Protein AF-A0A6A1Z8S2-F1 (afdb_monomer)

Nearest PDB structures (foldseek):
  3zqq-assembly1_C  TM=4.683E-01  e=3.062E-09  Bacillus phage SF6
  7joq-assembly1_H  TM=5.397E-01  e=1.519E-03  Pseudomonas phage NV1

Solvent-accessible surface area (backbone atoms only — not comparable to full-atom values): 10016 Å² total; per-residue (Å²): 131,84,80,75,77,76,50,73,47,52,48,39,22,33,61,38,24,74,73,66,74,38,46,41,62,12,25,39,75,27,72,42,54,62,75,48,12,77,75,42,22,69,57,52,59,68,32,65,67,41,33,54,50,38,52,53,51,51,49,50,52,56,57,68,68,47,80,47,76,66,57,51,49,51,50,37,50,34,36,41,73,42,74,44,72,46,77,44,76,44,98,86,73,48,79,42,82,42,59,55,48,71,67,53,21,49,54,27,45,48,58,51,38,75,76,55,64,77,52,71,66,56,52,49,51,51,52,48,53,51,51,51,51,51,49,52,50,50,51,52,50,51,53,51,53,51,53,56,50,51,50,54,51,51,53,55,50,49,56,50,50,54,52,50,51,55,49,52,55,51,53,52,52,52,64,63,69,71,69,86,127

Sequence (181 aa):
MAEQKLTIKQKKFADEYVKTGNATDAAIKAGYSEKYAHTNANKLLQNTTIKARIDAQMQKLEDDKIMKADEALKLITAIARGEETTTVETKDGFWLTVHPTITEKQRASEAILKRYPLSDMDKAQIKKAQAEAIKAQAEAQVAKAQAEQLHTVADKTREKMDKLSTEELRNLAKLAGEKDD

Foldseek 3Di:
DDLPDDDQLLLQLLVVCLVPVQQLVSNVRSPHDNVCSVPCSVVSCVPPNSVVSNVVVVVVVVVVVDQDPVNVLVVLVCLLVQVDWDWDADPVGDIDIDTRDPVSNVVSVVVVCVVVPDDPVVVVVVVVVVVVVVVVVVVVVVVVVVVVVVVVVVVVVVVVVVVVVVVVVVVVVVVVVVPDD

Structure (mmCIF, N/CA/C/O backbone):
data_AF-A0A6A1Z8S2-F1
#
_entry.id   AF-A0A6A1Z8S2-F1
#
loop_
_atom_site.group_PDB
_atom_site.id
_atom_site.type_symbol
_atom_site.label_atom_id
_atom_site.label_alt_id
_atom_site.label_comp_id
_atom_site.label_asym_id
_atom_site.label_entity_id
_atom_site.label_seq_id
_atom_site.pdbx_PDB_ins_code
_atom_site.Cartn_x
_atom_site.Cartn_y
_atom_site.Cartn_z
_atom_site.occupancy
_atom_site.B_iso_or_equiv
_atom_site.auth_seq_id
_atom_site.auth_comp_id
_atom_site.auth_asym_id
_atom_site.auth_atom_id
_atom_site.pdbx_PDB_model_num
ATOM 1 N N . MET A 1 1 ? -24.931 -19.871 30.760 1.00 39.06 1 MET A N 1
ATOM 2 C CA . MET A 1 1 ? -25.037 -18.677 31.627 1.00 39.06 1 MET A CA 1
ATOM 3 C C . MET A 1 1 ? -25.689 -17.581 30.805 1.00 39.06 1 MET A C 1
ATOM 5 O O . MET A 1 1 ? -25.305 -17.433 29.655 1.00 39.06 1 MET A O 1
ATOM 9 N N . ALA A 1 2 ? -26.721 -16.908 31.319 1.00 41.47 2 ALA A N 1
ATOM 10 C CA . ALA A 1 2 ? -27.436 -15.886 30.556 1.00 41.47 2 ALA A CA 1
ATOM 11 C C . ALA A 1 2 ? -26.502 -14.697 30.271 1.00 41.47 2 ALA A C 1
ATOM 13 O O . ALA A 1 2 ? -26.021 -14.061 31.208 1.00 41.47 2 ALA A O 1
ATOM 14 N N . GLU A 1 3 ? -26.232 -14.410 28.996 1.00 48.84 3 GLU A N 1
ATOM 15 C CA . GLU A 1 3 ? -25.565 -13.175 28.580 1.00 48.84 3 GLU A CA 1
ATOM 16 C C . GLU A 1 3 ? -26.424 -11.988 29.033 1.00 48.84 3 GLU A C 1
ATOM 18 O O . GLU A 1 3 ? -27.480 -11.707 28.460 1.00 48.84 3 GLU A O 1
ATOM 23 N N . GLN A 1 4 ? -26.013 -11.291 30.096 1.00 63.69 4 GLN A N 1
ATOM 24 C CA . GLN A 1 4 ? -26.681 -10.054 30.480 1.00 63.69 4 GLN A CA 1
ATOM 25 C C . GLN A 1 4 ? -26.442 -9.002 29.394 1.00 63.69 4 GLN A C 1
ATOM 27 O O . GLN A 1 4 ? -25.351 -8.464 29.220 1.00 63.69 4 GLN A O 1
ATOM 32 N N . LYS A 1 5 ? -27.493 -8.715 28.630 1.00 78.38 5 LYS A N 1
ATOM 33 C CA . LYS A 1 5 ? -27.480 -7.720 27.560 1.00 78.38 5 LYS A CA 1
ATOM 34 C C . LYS A 1 5 ? -27.265 -6.328 28.164 1.00 78.38 5 LYS A C 1
ATOM 36 O O . LYS A 1 5 ? -28.086 -5.873 28.956 1.00 78.38 5 LYS A O 1
ATOM 41 N N . LEU A 1 6 ? -26.189 -5.635 27.769 1.00 85.62 6 LEU A N 1
ATOM 42 C CA . LEU A 1 6 ? -25.923 -4.271 28.244 1.00 85.62 6 LEU A CA 1
ATOM 43 C C . LEU A 1 6 ? -27.121 -3.345 27.990 1.00 85.62 6 LEU A C 1
ATOM 45 O O . LEU A 1 6 ? -27.664 -3.295 26.878 1.00 85.62 6 LEU A O 1
ATOM 49 N N . THR A 1 7 ? -27.454 -2.538 28.996 1.00 91.56 7 THR A N 1
ATOM 50 C CA . THR A 1 7 ? -28.429 -1.450 28.856 1.00 91.56 7 THR A CA 1
ATOM 51 C C . THR A 1 7 ? -27.895 -0.343 27.941 1.00 91.56 7 THR A C 1
ATOM 53 O O . THR A 1 7 ? -26.689 -0.211 27.725 1.00 91.56 7 THR A O 1
ATOM 56 N N . ILE A 1 8 ? -28.790 0.505 27.421 1.00 92.38 8 ILE A N 1
ATOM 57 C CA . ILE A 1 8 ? -28.418 1.625 26.537 1.00 92.38 8 ILE A CA 1
ATOM 58 C C . ILE A 1 8 ? -27.404 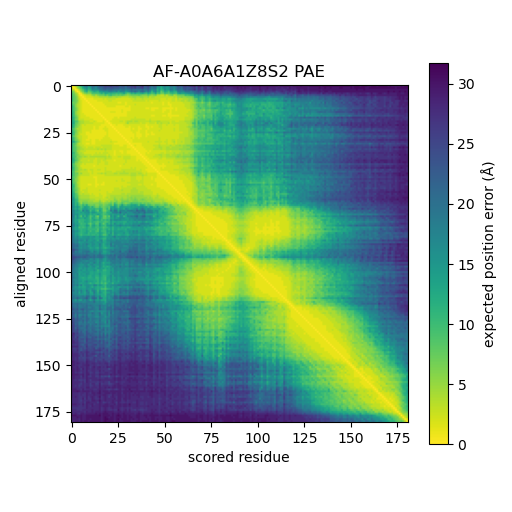2.560 27.216 1.00 92.38 8 ILE A C 1
ATOM 60 O O . ILE A 1 8 ? -26.428 2.956 26.585 1.00 92.38 8 ILE A O 1
ATOM 64 N N . LYS A 1 9 ? -27.591 2.870 28.507 1.00 93.00 9 LYS A N 1
ATOM 65 C CA . LYS A 1 9 ? -26.669 3.737 29.260 1.00 93.00 9 LYS A CA 1
ATOM 66 C C . LYS A 1 9 ? -25.291 3.100 29.440 1.00 93.00 9 LYS A C 1
ATOM 68 O O . LYS A 1 9 ? -24.287 3.773 29.261 1.00 93.00 9 LYS A O 1
ATOM 73 N N . GLN A 1 10 ? -25.226 1.800 29.715 1.00 93.38 10 GLN A N 1
ATOM 74 C CA . GLN A 1 10 ? -23.949 1.096 29.861 1.00 93.38 10 GLN A CA 1
ATOM 75 C C . GLN A 1 10 ? -23.197 0.967 28.528 1.00 93.38 10 GLN A C 1
ATOM 77 O O . GLN A 1 10 ? -21.974 1.065 28.507 1.00 93.38 10 GLN A O 1
ATOM 82 N N . LYS A 1 11 ? -23.919 0.799 27.409 1.00 93.31 11 LYS A N 1
ATOM 83 C CA . LYS A 1 11 ? -23.319 0.856 26.067 1.00 93.31 11 LYS A CA 1
ATOM 84 C C . LYS A 1 11 ? -22.727 2.234 25.787 1.00 93.31 11 LYS A C 1
ATOM 86 O O . LYS A 1 11 ? -21.556 2.306 25.442 1.00 93.31 11 LYS A O 1
ATOM 91 N N . LYS A 1 12 ? -23.499 3.305 26.019 1.00 94.94 12 LYS A N 1
ATOM 92 C CA . LYS A 1 12 ? -23.016 4.688 25.867 1.00 94.94 12 LYS A CA 1
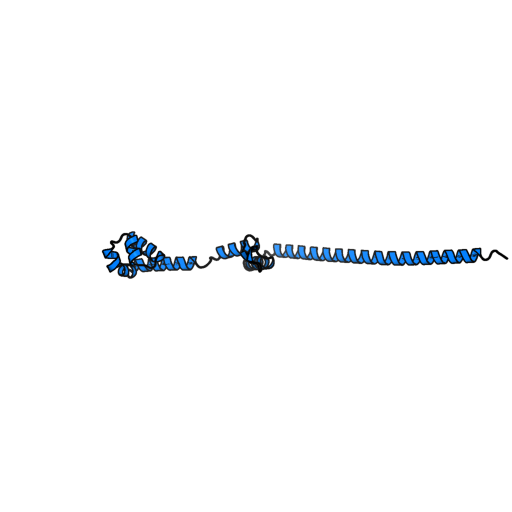ATOM 93 C C . LYS A 1 12 ? -21.815 4.984 26.764 1.00 94.94 12 LYS A C 1
ATOM 95 O O . LYS A 1 12 ? -20.887 5.643 26.322 1.00 94.94 12 LYS A O 1
ATOM 100 N N . PHE A 1 13 ? -21.815 4.475 27.995 1.00 96.25 13 PHE A N 1
ATOM 101 C CA . PHE A 1 13 ? -20.681 4.613 28.906 1.00 96.25 13 PHE A CA 1
ATOM 102 C C . PHE A 1 13 ? -19.417 3.966 28.336 1.00 96.25 13 PHE A C 1
ATOM 104 O O . PHE A 1 13 ? -18.385 4.622 28.289 1.00 96.25 13 PHE A O 1
ATOM 111 N N . ALA A 1 14 ? -19.504 2.718 27.864 1.00 94.94 14 ALA A N 1
ATOM 112 C CA . ALA A 1 14 ? -18.373 2.045 27.229 1.00 94.94 14 ALA A CA 1
ATOM 113 C C . ALA A 1 14 ? -17.875 2.815 25.990 1.00 94.94 14 ALA A C 1
ATOM 115 O O . ALA A 1 14 ? -16.679 3.056 25.866 1.00 94.94 14 ALA A O 1
ATOM 116 N N . ASP A 1 15 ? -18.795 3.271 25.131 1.00 94.00 15 ASP A N 1
ATOM 117 C CA . ASP A 1 15 ? -18.463 4.010 23.907 1.00 94.00 15 ASP A CA 1
ATOM 118 C C . ASP A 1 15 ? -17.756 5.346 24.207 1.00 94.00 15 ASP A C 1
ATOM 120 O O . ASP A 1 15 ? -16.815 5.718 23.511 1.00 94.00 15 ASP A O 1
ATOM 124 N N . GLU A 1 16 ? -18.192 6.079 25.235 1.00 96.12 16 GLU A N 1
ATOM 125 C CA . GLU A 1 16 ? -17.553 7.334 25.648 1.00 96.12 16 GLU A CA 1
ATOM 126 C C . GLU A 1 16 ? -16.232 7.096 26.384 1.00 96.12 16 GLU A C 1
ATOM 128 O O . GLU A 1 16 ? -15.278 7.844 26.177 1.00 96.12 16 GLU A O 1
ATOM 133 N N . TYR A 1 17 ? -16.140 6.033 27.187 1.00 95.50 17 TYR A N 1
ATOM 134 C CA . TYR A 1 17 ? -14.913 5.684 27.899 1.00 95.50 17 TYR A CA 1
ATOM 135 C C . TYR A 1 17 ? -13.786 5.291 26.941 1.00 95.50 17 TYR A C 1
ATOM 137 O O . TYR A 1 17 ? -12.660 5.741 27.119 1.00 95.50 17 TYR A O 1
ATOM 145 N N . VAL A 1 18 ? -14.086 4.528 25.885 1.00 93.06 18 VAL A N 1
ATOM 146 C CA . VAL A 1 18 ? -13.107 4.170 24.843 1.00 93.06 18 VAL A CA 1
ATOM 147 C C . VAL A 1 18 ? -12.568 5.410 24.113 1.00 93.06 18 VAL A C 1
ATOM 149 O O . VAL A 1 18 ? -11.414 5.421 23.700 1.00 93.06 18 VAL A O 1
ATOM 152 N N . LYS A 1 19 ? -13.365 6.480 23.983 1.00 90.25 19 LYS A N 1
ATOM 153 C CA . LYS A 1 19 ? -12.926 7.741 23.357 1.00 90.25 19 LYS A CA 1
ATOM 154 C C . LYS A 1 19 ? -12.065 8.605 24.278 1.00 90.25 19 LYS A C 1
ATOM 156 O O . LYS A 1 19 ? -11.119 9.224 23.804 1.00 90.25 19 LYS A O 1
ATOM 161 N N . THR A 1 20 ? -12.443 8.738 25.552 1.00 89.88 20 THR A N 1
ATOM 162 C CA . THR A 1 20 ? -11.855 9.745 26.458 1.00 89.88 20 THR A CA 1
ATOM 163 C C . THR A 1 20 ? -10.892 9.173 27.492 1.00 89.88 20 THR A C 1
ATOM 165 O O . THR A 1 20 ? -10.112 9.926 28.066 1.00 89.88 20 THR A O 1
ATOM 168 N N . GLY A 1 21 ? -10.987 7.880 27.808 1.00 88.75 21 GLY A N 1
ATOM 169 C CA . GLY A 1 21 ? -10.288 7.249 28.931 1.00 88.75 21 GLY A CA 1
ATOM 170 C C . GLY A 1 21 ? -10.746 7.723 30.320 1.00 88.75 21 GLY A C 1
ATOM 171 O O . GLY A 1 21 ? -10.240 7.232 31.329 1.00 88.75 21 GLY A O 1
ATOM 172 N N . ASN A 1 22 ? -11.709 8.651 30.409 1.00 94.75 22 ASN A N 1
ATOM 173 C CA . ASN A 1 22 ? -12.192 9.216 31.669 1.00 94.75 22 ASN A CA 1
ATOM 174 C C . ASN A 1 22 ? -13.555 8.620 32.046 1.00 94.75 22 ASN A C 1
ATOM 176 O O . ASN A 1 22 ? -14.568 8.882 31.396 1.00 94.75 22 ASN A O 1
ATOM 180 N N . ALA A 1 23 ? -13.585 7.846 33.133 1.00 94.38 23 ALA A N 1
ATOM 181 C CA . ALA A 1 23 ? -14.787 7.165 33.609 1.00 94.38 23 ALA A CA 1
ATOM 182 C C . ALA A 1 23 ? -15.882 8.143 34.062 1.00 94.38 23 ALA A C 1
ATOM 184 O O . ALA A 1 23 ? -17.059 7.934 33.773 1.00 94.38 23 ALA A O 1
ATOM 185 N N . THR A 1 24 ? -15.514 9.213 34.763 1.00 95.56 24 THR A N 1
ATOM 186 C CA . THR A 1 24 ? -16.478 10.192 35.282 1.00 95.56 24 THR A CA 1
ATOM 187 C C . THR A 1 24 ? -17.161 10.915 34.127 1.00 95.56 24 THR A C 1
ATOM 189 O O . THR A 1 24 ? -18.390 10.919 34.043 1.00 95.56 24 THR A O 1
ATOM 192 N N . ASP A 1 25 ? -16.377 11.425 33.178 1.00 95.75 25 ASP A N 1
ATOM 193 C CA . ASP A 1 25 ? -16.910 12.132 32.011 1.00 95.75 25 ASP A CA 1
ATOM 194 C C . ASP A 1 25 ? -17.744 11.201 31.127 1.00 95.75 25 ASP A C 1
ATOM 196 O O . ASP A 1 25 ? -18.820 11.579 30.658 1.00 95.75 25 ASP A O 1
ATOM 200 N N . ALA A 1 26 ? -17.291 9.958 30.935 1.00 96.38 26 ALA A N 1
ATOM 201 C CA . ALA A 1 26 ? -18.036 8.954 30.185 1.00 96.38 26 ALA A CA 1
ATOM 202 C C . ALA A 1 26 ? -19.387 8.634 30.840 1.00 96.38 26 ALA A C 1
ATOM 204 O O . ALA A 1 26 ? -20.393 8.494 30.144 1.00 96.38 26 ALA A O 1
ATOM 205 N N . ALA A 1 27 ? -19.447 8.558 32.174 1.00 96.25 27 ALA A N 1
ATOM 206 C CA . ALA A 1 27 ? -20.693 8.324 32.899 1.00 96.25 27 ALA A CA 1
ATOM 207 C C . ALA A 1 27 ? -21.663 9.508 32.772 1.00 96.25 27 ALA A C 1
ATOM 209 O O . ALA A 1 27 ? -22.851 9.290 32.518 1.00 96.25 27 ALA A O 1
ATOM 210 N N . ILE A 1 28 ? -21.175 10.747 32.866 1.00 96.25 28 ILE A N 1
ATOM 211 C CA . ILE A 1 28 ? -22.002 11.948 32.665 1.00 96.25 28 ILE A CA 1
ATOM 212 C C . ILE A 1 28 ? -22.587 11.950 31.245 1.00 96.25 28 ILE A C 1
ATOM 214 O O . ILE A 1 28 ? -23.805 12.014 31.071 1.00 96.25 28 ILE A O 1
ATOM 218 N N . LYS A 1 29 ? -21.743 11.767 30.221 1.00 95.38 29 LYS A N 1
ATOM 219 C CA . LYS A 1 29 ? -22.171 11.732 28.810 1.00 95.38 29 LYS A CA 1
ATOM 220 C C . LYS A 1 29 ? -23.100 10.558 28.484 1.00 95.38 29 LYS A C 1
ATOM 222 O O . LYS A 1 29 ? -23.976 10.670 27.627 1.00 95.38 29 LYS A O 1
ATOM 227 N N . ALA A 1 30 ? -22.967 9.442 29.198 1.00 94.62 30 ALA A N 1
ATOM 228 C CA . ALA A 1 30 ? -23.867 8.298 29.087 1.00 94.62 30 ALA A CA 1
ATOM 229 C C . ALA A 1 30 ? -25.252 8.521 29.728 1.00 94.62 30 ALA A C 1
ATOM 231 O O . ALA A 1 30 ? -26.142 7.675 29.583 1.00 94.62 30 ALA A O 1
ATOM 232 N N . GLY A 1 31 ? -25.460 9.655 30.406 1.00 94.56 31 GLY A N 1
ATOM 233 C CA . GLY A 1 31 ? -26.726 10.035 31.028 1.00 94.56 31 GLY A CA 1
ATOM 234 C C . GLY A 1 31 ? -26.896 9.517 32.458 1.00 94.56 31 GLY A C 1
ATOM 235 O O . GLY A 1 31 ? -28.032 9.279 32.893 1.00 94.56 31 GLY A O 1
ATOM 236 N N . TYR A 1 32 ? -25.795 9.279 33.176 1.00 94.62 32 TYR A N 1
ATOM 237 C CA . TYR A 1 32 ? -25.812 9.136 34.634 1.00 94.62 32 TYR A CA 1
ATOM 238 C C . TYR A 1 32 ? -25.767 10.520 35.293 1.00 94.62 32 TYR A C 1
ATOM 240 O O . TYR A 1 32 ? -25.239 11.468 34.719 1.00 94.62 32 TYR A O 1
ATOM 248 N N . SER A 1 33 ? -26.331 10.650 36.496 1.00 95.81 33 SER A N 1
ATOM 249 C CA . SER A 1 33 ? -26.249 11.912 37.239 1.00 95.81 33 SER A CA 1
ATOM 250 C C . SER A 1 33 ? -24.805 12.209 37.639 1.00 95.81 33 SER A C 1
ATOM 252 O O . SER A 1 33 ? -24.042 11.285 37.921 1.00 95.81 33 SER A O 1
ATOM 254 N N . GLU A 1 34 ? -24.440 13.487 37.736 1.00 94.62 34 GLU A N 1
ATOM 255 C CA . GLU A 1 34 ? -23.088 13.906 38.138 1.00 94.62 34 GLU A CA 1
ATOM 256 C C . GLU A 1 34 ? -22.680 13.287 39.477 1.00 94.62 34 GLU A C 1
ATOM 258 O O . GLU A 1 34 ? -21.621 12.671 39.593 1.00 94.62 34 GLU A O 1
ATOM 263 N N . LYS A 1 35 ? -23.579 13.325 40.471 1.00 95.50 35 LYS A N 1
ATOM 264 C CA . LYS A 1 35 ? -23.358 12.677 41.772 1.00 95.50 35 LYS A CA 1
ATOM 265 C C . LYS A 1 35 ? -23.026 11.189 41.625 1.00 95.50 35 LYS A C 1
ATOM 267 O O . LYS A 1 35 ? -22.146 10.689 42.325 1.00 95.50 35 LYS A O 1
ATOM 272 N N . TYR A 1 36 ? -23.720 10.475 40.735 1.00 94.25 36 TYR A N 1
ATOM 273 C CA . TYR A 1 36 ? -23.440 9.065 40.475 1.00 94.25 36 TYR A CA 1
ATOM 274 C C . TYR A 1 36 ? -22.105 8.885 39.751 1.00 94.25 36 TYR A C 1
ATOM 276 O O . TYR A 1 36 ? -21.318 8.037 40.159 1.00 94.25 36 TYR A O 1
ATOM 284 N N . ALA A 1 37 ? -21.823 9.684 38.722 1.00 93.94 37 ALA A N 1
ATOM 285 C CA . ALA A 1 37 ? -20.579 9.615 37.965 1.00 93.94 37 ALA A C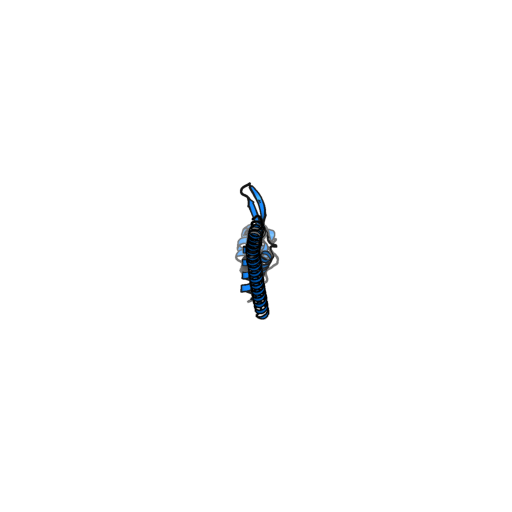A 1
ATOM 286 C C . ALA A 1 37 ? -19.352 9.807 38.872 1.00 93.94 37 ALA A C 1
ATOM 288 O O . ALA A 1 37 ? -18.475 8.948 38.891 1.00 93.94 37 ALA A O 1
ATOM 289 N N . HIS A 1 38 ? -19.342 10.840 39.718 1.00 92.75 38 HIS A N 1
ATOM 290 C CA . HIS A 1 38 ? -18.221 11.119 40.623 1.00 92.75 38 HIS A CA 1
ATOM 291 C C . HIS A 1 38 ? -17.962 10.017 41.660 1.00 92.75 38 HIS A C 1
ATOM 293 O O . HIS A 1 38 ? -16.830 9.838 42.099 1.00 92.75 38 HIS A O 1
ATOM 299 N N . THR A 1 39 ? -18.994 9.274 42.068 1.00 92.94 39 THR A N 1
ATOM 300 C CA . THR A 1 39 ? -18.890 8.294 43.165 1.00 92.94 39 THR A CA 1
ATOM 301 C C . THR A 1 39 ? -18.867 6.840 42.696 1.00 92.94 39 THR A C 1
ATOM 303 O O . THR A 1 39 ? -18.365 5.969 43.405 1.00 92.94 39 THR A O 1
ATOM 306 N N . ASN A 1 40 ? -19.423 6.543 41.519 1.00 92.62 40 ASN A N 1
ATOM 307 C CA . ASN A 1 40 ? -19.676 5.178 41.056 1.00 92.62 40 ASN A CA 1
ATOM 308 C C . ASN A 1 40 ? -19.167 4.890 39.634 1.00 92.62 40 ASN A C 1
ATOM 310 O O . ASN A 1 40 ? -19.268 3.739 39.213 1.00 92.62 40 ASN A O 1
ATOM 314 N N . ALA A 1 41 ? -18.577 5.846 38.903 1.00 92.12 41 ALA A N 1
ATOM 315 C CA . ALA A 1 41 ? -18.061 5.576 37.553 1.00 92.12 41 ALA A CA 1
ATOM 316 C C . ALA A 1 41 ? -17.033 4.429 37.516 1.00 92.12 41 ALA A C 1
ATOM 318 O O . ALA A 1 41 ? -17.107 3.565 36.645 1.00 92.12 41 ALA A O 1
ATOM 319 N N . ASN A 1 42 ? -16.151 4.326 38.515 1.00 93.12 42 ASN A N 1
ATOM 320 C CA . ASN A 1 42 ? -15.202 3.208 38.614 1.00 93.12 42 ASN A CA 1
ATOM 321 C C . ASN A 1 42 ? -15.893 1.844 38.783 1.00 93.12 42 ASN A C 1
ATOM 323 O O . ASN A 1 42 ? -15.395 0.832 38.295 1.00 93.12 42 ASN A O 1
ATOM 327 N N . LYS A 1 43 ? -17.076 1.799 39.410 1.00 93.38 43 LYS A N 1
ATOM 328 C CA . LYS A 1 43 ? -17.855 0.556 39.532 1.00 93.38 43 LYS A CA 1
ATOM 329 C C . LYS A 1 43 ? -18.429 0.111 38.186 1.00 93.38 43 LYS A C 1
ATOM 331 O O . LYS A 1 43 ? -18.598 -1.086 37.972 1.00 93.38 43 LYS A O 1
ATOM 336 N N . LEU A 1 44 ? -18.701 1.044 37.266 1.00 93.06 44 LEU A N 1
ATOM 337 C CA . LEU A 1 44 ? -19.100 0.700 35.898 1.00 93.06 44 LEU A CA 1
ATOM 338 C C . LEU A 1 44 ? -17.955 0.003 35.149 1.00 93.06 44 LEU A C 1
ATOM 340 O O . LEU A 1 44 ? -18.216 -0.954 34.431 1.00 93.06 44 LEU A O 1
ATOM 344 N N . LEU A 1 45 ? -16.698 0.399 35.373 1.00 91.62 45 LEU A N 1
ATOM 345 C CA . LEU A 1 45 ? -15.532 -0.293 34.799 1.00 91.62 45 LEU A CA 1
ATOM 346 C C . LEU A 1 45 ? -15.311 -1.691 35.391 1.00 91.62 45 LEU A C 1
ATOM 348 O O . LEU A 1 45 ? -14.827 -2.587 34.708 1.00 91.62 45 LEU A O 1
ATOM 352 N N . GLN A 1 46 ? -15.678 -1.892 36.657 1.00 92.50 46 GLN A N 1
ATOM 353 C CA . GLN A 1 46 ? -15.590 -3.196 37.322 1.00 92.50 46 GLN A CA 1
ATOM 354 C C . GLN A 1 46 ? -16.706 -4.162 36.901 1.00 92.50 46 GLN A C 1
ATOM 356 O O . GLN A 1 46 ? -16.612 -5.363 37.155 1.00 92.50 46 GLN A O 1
ATOM 361 N N . ASN A 1 47 ? -17.768 -3.670 36.258 1.00 92.81 47 ASN A N 1
ATOM 362 C CA . ASN A 1 47 ? -18.834 -4.521 35.753 1.00 92.81 47 ASN A CA 1
ATOM 363 C C . ASN A 1 47 ? -18.307 -5.384 34.595 1.00 92.81 47 ASN A C 1
ATOM 365 O O . ASN A 1 47 ? -17.911 -4.860 33.556 1.00 92.81 47 ASN A O 1
ATOM 369 N N . THR A 1 48 ? -18.349 -6.708 34.753 1.00 91.56 48 THR A N 1
ATOM 370 C CA . THR A 1 48 ? -17.762 -7.673 33.807 1.00 91.56 48 THR A CA 1
ATOM 371 C C . THR A 1 48 ? -18.297 -7.525 32.383 1.00 91.56 48 THR A C 1
ATOM 373 O O . THR A 1 48 ? -17.522 -7.565 31.434 1.00 91.56 48 THR A O 1
ATOM 376 N N . THR A 1 49 ? -19.598 -7.283 32.219 1.00 90.88 49 THR A N 1
ATOM 377 C CA . THR A 1 49 ? -20.232 -7.055 30.910 1.00 90.88 49 THR A CA 1
ATOM 378 C C . THR A 1 49 ? -19.811 -5.741 30.253 1.00 90.88 49 THR A C 1
ATOM 380 O O . THR A 1 49 ? -19.619 -5.697 29.039 1.00 90.88 49 THR A O 1
ATOM 383 N N . ILE A 1 50 ? -19.649 -4.667 31.031 1.00 93.19 50 ILE A N 1
ATOM 384 C CA . ILE A 1 50 ? -19.165 -3.376 30.515 1.00 93.19 50 ILE A CA 1
ATOM 385 C C . ILE A 1 50 ? -17.692 -3.482 30.140 1.00 93.19 50 ILE A C 1
ATOM 387 O O . ILE A 1 50 ? -17.316 -3.077 29.043 1.00 93.19 50 ILE A O 1
ATOM 391 N N . LYS A 1 51 ? -16.885 -4.086 31.015 1.00 92.56 51 LYS A N 1
ATOM 392 C CA . LYS A 1 51 ? -15.466 -4.329 30.779 1.00 92.56 51 LYS A CA 1
ATOM 393 C C . LYS A 1 51 ? -15.243 -5.154 29.513 1.00 92.56 51 LYS A C 1
ATOM 395 O O . LYS A 1 51 ? -14.516 -4.710 28.640 1.00 92.56 51 LYS A O 1
ATOM 400 N N . ALA A 1 52 ? -15.949 -6.276 29.355 1.00 92.44 52 ALA A N 1
ATOM 401 C CA . ALA A 1 52 ? -15.847 -7.109 28.157 1.00 92.44 52 ALA A CA 1
ATOM 402 C C . ALA A 1 52 ? -16.180 -6.336 26.868 1.00 92.44 52 ALA A C 1
ATOM 404 O O . ALA A 1 52 ? -15.549 -6.548 25.836 1.00 92.44 52 ALA A O 1
ATOM 405 N N . ARG A 1 53 ? -17.147 -5.407 26.916 1.00 92.88 53 ARG A N 1
ATOM 406 C CA . ARG A 1 53 ? -17.450 -4.527 25.779 1.00 92.88 53 ARG A CA 1
ATOM 407 C C . ARG A 1 53 ? -16.313 -3.544 25.495 1.00 92.88 53 ARG A C 1
ATOM 409 O O . ARG A 1 53 ? -15.973 -3.379 24.328 1.00 92.88 53 ARG A O 1
ATOM 416 N N . ILE A 1 54 ? -15.771 -2.894 26.525 1.00 93.31 54 ILE A N 1
ATOM 417 C CA . ILE A 1 54 ? -14.637 -1.966 26.391 1.00 93.31 54 ILE A CA 1
ATOM 418 C C . ILE A 1 54 ? -13.439 -2.710 25.798 1.00 93.31 54 ILE A C 1
ATOM 420 O O . ILE A 1 54 ? -12.891 -2.257 24.801 1.00 93.31 54 ILE A O 1
ATOM 424 N N . ASP A 1 55 ? -13.100 -3.881 26.338 1.00 91.00 55 ASP A N 1
ATOM 425 C CA . ASP A 1 55 ? -11.991 -4.713 25.868 1.00 91.00 55 ASP A CA 1
ATOM 426 C C . ASP A 1 55 ? -12.186 -5.112 24.394 1.00 91.00 55 ASP A C 1
ATOM 428 O O . ASP A 1 55 ? -11.277 -4.944 23.586 1.00 91.00 55 ASP A O 1
ATOM 432 N N . ALA A 1 56 ? -13.393 -5.537 23.999 1.00 91.31 56 ALA A N 1
ATOM 433 C CA . ALA A 1 56 ? -13.703 -5.861 22.604 1.00 91.31 56 ALA A CA 1
ATOM 434 C C . ALA A 1 56 ? -13.610 -4.643 21.664 1.00 91.31 56 ALA A C 1
ATOM 436 O O . ALA A 1 56 ? -13.191 -4.770 20.515 1.00 91.31 56 ALA A O 1
ATOM 437 N N . GLN A 1 57 ? -14.003 -3.452 22.128 1.00 91.00 57 GLN A N 1
ATOM 438 C CA . GLN A 1 57 ? -13.875 -2.215 21.351 1.00 91.00 57 GLN A CA 1
ATOM 439 C C . GLN A 1 57 ? -12.420 -1.778 21.212 1.00 91.00 57 GLN A C 1
ATOM 441 O O . GLN A 1 57 ? -12.014 -1.387 20.122 1.00 91.00 57 GLN A O 1
ATOM 446 N N . MET A 1 58 ? -11.641 -1.878 22.287 1.00 85.88 58 MET A N 1
ATOM 447 C CA . MET A 1 58 ? -10.208 -1.600 22.271 1.00 85.88 58 MET A CA 1
ATOM 448 C C . MET A 1 58 ? -9.478 -2.575 21.353 1.00 85.88 58 MET A C 1
ATOM 450 O O . MET A 1 58 ? -8.701 -2.134 20.518 1.00 85.88 58 MET A O 1
ATOM 454 N N . GLN A 1 59 ? -9.788 -3.873 21.422 1.00 87.56 59 GLN A N 1
ATOM 455 C CA . GLN A 1 59 ? -9.230 -4.868 20.508 1.00 87.56 59 GLN A CA 1
ATOM 456 C C . GLN A 1 59 ? -9.576 -4.547 19.056 1.00 87.56 59 GLN A C 1
ATOM 458 O O . GLN A 1 59 ? -8.694 -4.555 18.211 1.00 87.56 59 GLN A O 1
ATOM 463 N N . LYS A 1 60 ? -10.829 -4.182 18.766 1.00 86.44 60 LYS A N 1
ATOM 464 C CA . LYS A 1 60 ? -11.219 -3.773 17.415 1.00 86.44 60 LYS A CA 1
ATOM 465 C C . LYS A 1 60 ? -10.451 -2.534 16.939 1.00 86.44 60 LYS A C 1
ATOM 467 O O . LYS A 1 60 ? -10.068 -2.477 15.780 1.00 86.44 60 LYS A O 1
ATOM 472 N N . LEU A 1 61 ? -10.228 -1.552 17.815 1.00 83.62 61 LEU A N 1
ATOM 473 C CA . LEU A 1 61 ? -9.416 -0.376 17.491 1.00 83.62 61 LEU A CA 1
ATOM 474 C C . LEU A 1 61 ? -7.951 -0.743 17.246 1.00 83.62 61 LEU A C 1
ATOM 476 O O . LEU A 1 61 ? -7.346 -0.179 16.343 1.00 83.62 61 LEU A O 1
ATOM 480 N N . GLU A 1 62 ? -7.380 -1.667 18.019 1.00 79.56 62 GLU A N 1
ATOM 481 C CA . GLU A 1 62 ? -6.032 -2.193 17.767 1.00 79.56 62 GLU A CA 1
ATOM 482 C C . GLU A 1 62 ? -5.968 -2.964 16.440 1.00 79.56 62 GLU A C 1
ATOM 484 O O . GLU A 1 62 ? -5.066 -2.727 15.640 1.00 79.56 62 GLU A O 1
ATOM 489 N N . ASP A 1 63 ? -6.959 -3.807 16.151 1.00 80.62 63 ASP A N 1
ATOM 490 C CA . ASP A 1 63 ? -7.069 -4.535 14.883 1.00 80.62 63 ASP A CA 1
ATOM 491 C C . ASP A 1 63 ? -7.226 -3.575 13.691 1.00 80.62 63 ASP A C 1
ATOM 493 O O . ASP A 1 63 ? -6.669 -3.824 12.626 1.00 80.62 63 ASP A O 1
ATOM 497 N N . ASP A 1 64 ? -7.952 -2.465 13.862 1.00 82.06 64 ASP A N 1
ATOM 498 C CA . ASP A 1 64 ? -8.125 -1.429 12.837 1.00 82.06 64 ASP A CA 1
ATOM 499 C C . ASP A 1 64 ? -6.886 -0.510 12.697 1.00 82.06 64 ASP A C 1
ATOM 501 O O . ASP A 1 64 ? -6.736 0.146 11.667 1.00 82.06 64 ASP A O 1
ATOM 505 N N . LYS A 1 65 ? -5.969 -0.464 13.680 1.00 77.94 65 LYS A N 1
ATOM 506 C CA . LYS A 1 65 ? -4.656 0.209 13.533 1.00 77.94 65 LYS A CA 1
ATOM 507 C C . LYS A 1 65 ? -3.690 -0.595 12.667 1.00 77.94 65 LYS A C 1
ATOM 509 O O . LYS A 1 65 ? -2.757 -0.026 12.098 1.00 77.94 65 LYS A O 1
ATOM 514 N N . ILE A 1 66 ? -3.869 -1.912 12.604 1.00 78.44 66 ILE A N 1
ATOM 515 C CA . ILE A 1 66 ? -3.057 -2.786 11.766 1.00 78.44 66 ILE A CA 1
ATOM 516 C C . ILE A 1 66 ? -3.645 -2.771 10.358 1.00 78.44 66 ILE A C 1
ATOM 518 O O . ILE A 1 66 ? -4.796 -3.140 10.142 1.00 78.44 66 ILE A O 1
ATOM 522 N N . MET A 1 67 ? -2.825 -2.385 9.381 1.00 82.44 67 MET A N 1
ATOM 523 C CA . MET A 1 67 ? -3.219 -2.425 7.975 1.00 82.44 67 MET A CA 1
ATOM 524 C C . MET A 1 67 ? -3.644 -3.843 7.579 1.00 82.44 67 MET A C 1
ATOM 526 O O . MET A 1 67 ? -2.884 -4.806 7.739 1.00 82.44 67 MET A O 1
ATOM 530 N N . LYS A 1 68 ? -4.850 -3.971 7.023 1.00 86.31 68 LYS A N 1
ATOM 531 C CA . LYS A 1 68 ? -5.363 -5.265 6.556 1.00 86.31 68 LYS A CA 1
ATOM 532 C C . LYS A 1 68 ? -4.647 -5.689 5.275 1.00 86.31 68 LYS A C 1
ATOM 534 O O . LYS A 1 68 ? -4.118 -4.877 4.518 1.00 86.31 68 LYS A O 1
ATOM 539 N N . ALA A 1 69 ? -4.623 -6.992 5.000 1.00 80.75 69 ALA A N 1
ATOM 540 C CA . ALA A 1 69 ? -3.895 -7.526 3.848 1.00 80.75 69 ALA A CA 1
ATOM 541 C C . ALA A 1 69 ? -4.415 -7.000 2.494 1.00 80.75 69 ALA A C 1
ATOM 543 O O . ALA A 1 69 ? -3.650 -6.940 1.530 1.00 80.75 69 ALA A O 1
ATOM 544 N N . ASP A 1 70 ? -5.700 -6.646 2.400 1.00 86.25 70 ASP A N 1
ATOM 545 C CA . ASP A 1 70 ? -6.291 -6.036 1.209 1.00 86.25 70 ASP A CA 1
ATOM 546 C C . ASP A 1 70 ? -5.902 -4.556 1.072 1.00 86.25 70 ASP A C 1
ATOM 548 O O . ASP A 1 70 ? -5.615 -4.107 -0.035 1.00 86.25 70 ASP A O 1
ATOM 552 N N . GLU A 1 71 ? -5.831 -3.814 2.178 1.00 88.50 71 GLU A N 1
ATOM 553 C CA . GLU A 1 71 ? -5.339 -2.431 2.218 1.00 88.50 71 GLU A CA 1
ATOM 554 C C . GLU A 1 71 ? -3.867 -2.352 1.809 1.00 88.50 71 GLU A C 1
ATOM 556 O O . GLU A 1 71 ? -3.511 -1.555 0.942 1.00 88.50 71 GLU A O 1
ATOM 561 N N . ALA A 1 72 ? -3.030 -3.253 2.332 1.00 89.19 72 ALA A N 1
ATOM 562 C CA . ALA A 1 72 ? -1.630 -3.360 1.930 1.00 89.19 72 ALA A CA 1
ATOM 563 C C . ALA A 1 72 ? -1.492 -3.649 0.429 1.00 89.19 72 ALA A C 1
ATOM 565 O O . ALA A 1 72 ? -0.659 -3.054 -0.255 1.00 89.19 72 ALA A O 1
ATOM 566 N N . LEU A 1 73 ? -2.334 -4.535 -0.113 1.00 91.81 73 LEU A N 1
ATOM 567 C CA . LEU A 1 73 ? -2.313 -4.856 -1.538 1.00 91.81 73 LEU A CA 1
ATOM 568 C C . LEU A 1 73 ? -2.769 -3.673 -2.404 1.00 91.81 73 LEU A C 1
ATOM 570 O O . LEU A 1 73 ? -2.171 -3.434 -3.455 1.00 91.81 73 LEU A O 1
ATOM 574 N N . LYS A 1 74 ? -3.788 -2.919 -1.969 1.00 94.38 74 LYS A N 1
ATOM 575 C CA . LYS A 1 74 ? -4.230 -1.683 -2.637 1.00 94.38 74 LYS A CA 1
ATOM 576 C C . LYS A 1 74 ? -3.100 -0.656 -2.674 1.00 94.38 74 LYS A C 1
ATOM 578 O O . LYS A 1 74 ? -2.807 -0.145 -3.750 1.00 94.38 74 LYS A O 1
ATOM 583 N N . LEU A 1 75 ? -2.416 -0.439 -1.549 1.00 94.94 75 LEU A N 1
ATOM 584 C CA . LEU A 1 75 ? -1.282 0.483 -1.469 1.00 94.94 75 LEU A CA 1
ATOM 585 C C . LEU A 1 75 ? -0.141 0.069 -2.408 1.00 94.94 75 LEU A C 1
ATOM 587 O O . LEU A 1 75 ? 0.323 0.870 -3.213 1.00 94.94 75 LEU A O 1
ATOM 591 N N . ILE A 1 76 ? 0.288 -1.198 -2.367 1.00 94.56 76 ILE A N 1
ATOM 592 C CA . ILE A 1 76 ? 1.355 -1.693 -3.254 1.00 94.56 76 ILE A CA 1
ATOM 593 C C . ILE A 1 76 ? 0.941 -1.548 -4.729 1.00 94.56 76 ILE A C 1
ATOM 595 O O . ILE A 1 76 ? 1.764 -1.192 -5.571 1.00 94.56 76 ILE A O 1
ATOM 599 N N . THR A 1 77 ? -0.337 -1.767 -5.051 1.00 96.00 77 THR A N 1
ATOM 600 C CA . THR A 1 77 ? -0.868 -1.572 -6.409 1.00 96.00 77 THR A CA 1
ATOM 601 C C . THR A 1 77 ? -0.808 -0.106 -6.841 1.00 96.00 77 THR A C 1
ATOM 603 O O . THR A 1 77 ? -0.348 0.171 -7.948 1.00 96.00 77 THR A O 1
ATOM 606 N N . ALA A 1 78 ? -1.219 0.829 -5.981 1.00 96.50 78 ALA A N 1
ATOM 607 C CA . ALA A 1 78 ? -1.158 2.265 -6.256 1.00 96.50 78 ALA A CA 1
ATOM 608 C C . ALA A 1 78 ? 0.291 2.735 -6.478 1.00 96.50 78 ALA A C 1
ATOM 610 O O . ALA A 1 78 ? 0.579 3.443 -7.447 1.00 96.50 78 ALA A O 1
ATOM 611 N N . ILE A 1 79 ? 1.236 2.246 -5.661 1.00 96.81 79 ILE A N 1
ATOM 612 C CA . ILE A 1 79 ? 2.673 2.500 -5.844 1.00 96.81 79 ILE A CA 1
ATOM 613 C C . ILE A 1 79 ? 3.140 1.964 -7.195 1.00 96.81 79 ILE A C 1
ATOM 615 O O . ILE A 1 79 ? 3.765 2.708 -7.944 1.00 96.81 79 ILE A O 1
ATOM 619 N N . ALA A 1 80 ? 2.820 0.711 -7.539 1.00 95.81 80 ALA A N 1
ATOM 620 C CA . ALA A 1 80 ? 3.215 0.102 -8.812 1.00 95.81 80 ALA A CA 1
ATOM 621 C C . ALA A 1 80 ? 2.686 0.882 -10.031 1.00 95.81 80 ALA A C 1
ATOM 623 O O . ALA A 1 80 ? 3.377 0.977 -11.047 1.00 95.81 80 ALA A O 1
ATOM 624 N N . ARG A 1 81 ? 1.496 1.486 -9.917 1.00 95.00 81 ARG A N 1
ATOM 625 C CA . ARG A 1 81 ? 0.894 2.347 -10.948 1.00 95.00 81 ARG A CA 1
ATOM 626 C C . ARG A 1 81 ? 1.438 3.778 -10.964 1.00 95.00 81 ARG A C 1
ATOM 628 O O . ARG A 1 81 ? 1.249 4.476 -11.955 1.00 95.00 81 ARG A O 1
ATOM 635 N N . GLY A 1 82 ? 2.152 4.204 -9.921 1.00 95.12 82 GLY A N 1
ATOM 636 C CA . GLY A 1 82 ? 2.653 5.575 -9.776 1.00 95.12 82 GLY A CA 1
ATOM 637 C C . GLY A 1 82 ? 1.585 6.587 -9.352 1.00 95.12 82 GLY A C 1
ATOM 638 O O . GLY A 1 82 ? 1.772 7.783 -9.566 1.00 95.12 82 GLY A O 1
ATOM 639 N N . GLU A 1 83 ? 0.477 6.109 -8.784 1.00 94.25 83 GLU A N 1
ATOM 640 C CA . GLU A 1 83 ? -0.653 6.931 -8.330 1.00 94.25 83 GLU A CA 1
ATOM 641 C C . GLU A 1 83 ? -0.357 7.625 -6.990 1.00 94.25 83 GLU A C 1
ATOM 643 O O . GLU A 1 83 ? -0.898 8.692 -6.717 1.00 94.25 83 GLU A O 1
ATOM 648 N N . GLU A 1 84 ? 0.530 7.047 -6.177 1.00 94.44 84 GLU A N 1
ATOM 649 C CA . GLU A 1 84 ? 0.977 7.651 -4.920 1.00 94.44 84 GLU A CA 1
ATOM 650 C C . GLU A 1 84 ? 1.906 8.847 -5.154 1.00 94.44 84 GLU A C 1
ATOM 652 O O . GLU A 1 84 ? 2.590 8.941 -6.175 1.00 94.44 84 GLU A O 1
ATOM 657 N N . THR A 1 85 ? 1.968 9.752 -4.178 1.00 93.19 85 THR A N 1
ATOM 658 C CA . THR A 1 85 ? 2.905 10.881 -4.187 1.00 93.19 85 THR A CA 1
ATOM 659 C C . THR A 1 85 ? 3.458 11.143 -2.799 1.00 93.19 85 THR A C 1
ATOM 661 O O . THR A 1 85 ? 2.741 11.022 -1.808 1.00 93.19 85 THR A O 1
ATOM 664 N N . THR A 1 86 ? 4.715 11.562 -2.725 1.00 89.44 86 THR A N 1
ATOM 665 C CA . THR A 1 86 ? 5.351 12.015 -1.487 1.00 89.44 86 THR A CA 1
ATOM 666 C C . THR A 1 86 ? 5.780 13.466 -1.634 1.00 89.44 86 THR A C 1
ATOM 668 O O . THR A 1 86 ? 6.026 13.941 -2.742 1.00 89.44 86 THR A O 1
ATOM 671 N N . THR A 1 87 ? 5.863 14.187 -0.520 1.00 92.38 87 THR A N 1
ATOM 672 C CA . THR A 1 87 ? 6.413 15.543 -0.513 1.00 92.38 87 THR A CA 1
ATOM 673 C C . THR A 1 87 ? 7.819 15.494 0.061 1.00 92.38 87 THR A C 1
ATOM 675 O O . THR A 1 87 ? 8.023 14.965 1.153 1.00 92.38 87 THR A O 1
ATOM 678 N N . VAL A 1 88 ? 8.785 16.050 -0.663 1.00 90.38 88 VAL A N 1
ATOM 679 C CA . VAL A 1 88 ? 10.185 16.136 -0.236 1.00 90.38 88 VAL A CA 1
ATOM 680 C C . VAL A 1 88 ? 10.651 17.581 -0.227 1.00 90.38 88 VAL A C 1
ATOM 682 O O . VAL A 1 88 ? 10.345 18.354 -1.136 1.00 90.38 88 VAL A O 1
ATOM 685 N N . GLU A 1 89 ? 11.395 17.935 0.817 1.00 91.50 89 GLU A N 1
ATOM 686 C CA . GLU A 1 89 ? 12.065 19.224 0.919 1.00 91.50 89 GLU A CA 1
ATOM 687 C C . GLU A 1 89 ? 13.359 19.200 0.103 1.00 91.50 89 GLU A C 1
ATOM 689 O O . GLU A 1 89 ? 14.171 18.272 0.180 1.00 91.50 89 GLU A O 1
ATOM 694 N N . THR A 1 90 ? 13.543 20.229 -0.708 1.00 89.62 90 THR A N 1
ATOM 695 C CA . THR A 1 90 ? 14.769 20.457 -1.470 1.00 89.62 90 THR A CA 1
ATOM 696 C C . THR A 1 90 ? 15.808 21.180 -0.622 1.00 89.62 90 THR A C 1
ATOM 698 O O . THR A 1 90 ? 15.485 21.837 0.362 1.00 89.62 90 THR A O 1
ATOM 701 N N . LYS A 1 91 ? 17.079 21.118 -1.037 1.00 88.25 91 LYS A N 1
ATOM 702 C CA . LYS A 1 91 ? 18.179 21.831 -0.361 1.00 88.25 91 LYS A CA 1
ATOM 703 C C . LYS A 1 91 ? 17.967 23.347 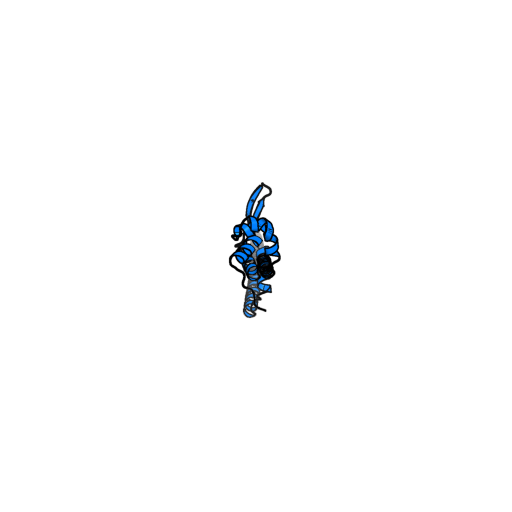-0.281 1.00 88.25 91 LYS A C 1
ATOM 705 O O . LYS A 1 91 ? 18.531 23.981 0.602 1.00 88.25 91 LYS A O 1
ATOM 710 N N . ASP A 1 92 ? 17.145 23.888 -1.175 1.00 89.50 92 ASP A N 1
ATOM 711 C CA . ASP A 1 92 ? 16.823 25.310 -1.265 1.00 89.50 92 ASP A CA 1
ATOM 712 C C . ASP A 1 92 ? 15.545 25.686 -0.479 1.00 89.50 92 ASP A C 1
ATOM 714 O O . ASP A 1 92 ? 15.085 26.822 -0.559 1.00 89.50 92 ASP A O 1
ATOM 718 N N . GLY A 1 93 ? 14.962 24.748 0.284 1.00 89.31 93 GLY A N 1
ATOM 719 C CA . GLY A 1 93 ? 13.811 24.985 1.169 1.00 89.31 93 GLY A CA 1
ATOM 720 C C . GLY A 1 93 ? 12.433 24.916 0.497 1.00 89.31 93 GLY A C 1
ATOM 721 O O . GLY A 1 93 ? 11.429 25.284 1.105 1.00 89.31 93 GLY A O 1
ATOM 722 N N . PHE A 1 94 ? 12.348 24.453 -0.756 1.00 90.00 94 PHE A N 1
ATOM 723 C CA . PHE A 1 94 ? 11.069 24.241 -1.447 1.00 90.00 94 PHE A CA 1
ATOM 724 C C . PHE A 1 94 ? 10.541 22.823 -1.246 1.00 90.00 94 PHE A C 1
ATOM 726 O O . PHE A 1 94 ? 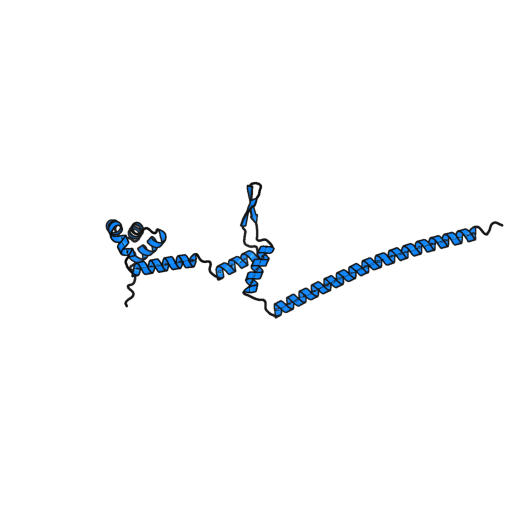11.312 21.862 -1.268 1.00 90.00 94 PHE A O 1
ATOM 733 N N . TRP A 1 95 ? 9.219 22.692 -1.162 1.00 90.31 95 TRP A N 1
ATOM 734 C CA . TRP A 1 95 ? 8.518 21.411 -1.108 1.00 90.31 95 TRP A CA 1
ATOM 735 C C . TRP A 1 95 ? 8.108 20.966 -2.512 1.00 90.31 95 TRP A C 1
ATOM 737 O O . TRP A 1 95 ? 7.369 21.671 -3.198 1.00 90.31 95 TRP A O 1
ATOM 747 N N . LEU A 1 96 ? 8.5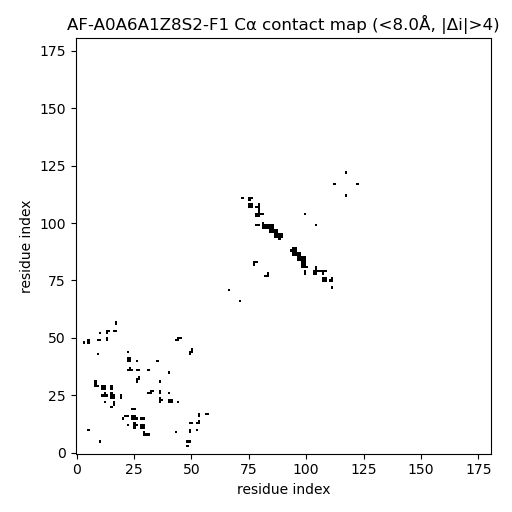71 19.789 -2.931 1.00 92.62 96 LEU A N 1
ATOM 748 C CA . LEU A 1 96 ? 8.210 19.178 -4.210 1.00 92.62 96 LEU A CA 1
ATOM 749 C C . LEU A 1 96 ? 7.365 17.929 -3.989 1.00 92.62 96 LEU A C 1
ATOM 751 O O . LEU A 1 96 ? 7.700 17.088 -3.155 1.00 92.62 96 LEU A O 1
ATOM 755 N N . THR A 1 97 ? 6.311 17.783 -4.789 1.00 93.94 97 THR A N 1
ATOM 756 C CA . THR A 1 97 ? 5.547 16.538 -4.902 1.00 93.94 97 THR A CA 1
ATOM 757 C C . THR A 1 97 ? 6.246 15.603 -5.884 1.00 93.94 97 THR A C 1
ATOM 759 O O . THR A 1 97 ? 6.488 15.965 -7.036 1.00 93.94 97 THR A O 1
ATOM 762 N N . VAL A 1 98 ? 6.576 14.398 -5.430 1.00 94.00 98 VAL A N 1
ATOM 763 C CA . VAL A 1 98 ? 7.337 13.396 -6.178 1.00 94.00 98 VAL A CA 1
ATOM 764 C C . VAL A 1 98 ? 6.538 12.100 -6.263 1.00 94.00 98 VAL A C 1
ATOM 766 O O . VAL A 1 98 ? 5.977 11.627 -5.278 1.00 94.00 98 VAL A O 1
ATOM 769 N N . HIS A 1 99 ? 6.490 11.521 -7.460 1.00 94.19 99 HIS A N 1
ATOM 770 C CA . HIS A 1 99 ? 5.881 10.214 -7.708 1.00 94.19 99 HIS A CA 1
ATOM 771 C C . HIS A 1 99 ? 6.873 9.072 -7.432 1.00 94.19 99 HIS A C 1
ATOM 773 O O . HIS A 1 99 ? 8.085 9.285 -7.539 1.00 94.19 99 HIS A O 1
ATOM 779 N N . PRO A 1 100 ? 6.387 7.840 -7.183 1.00 95.44 100 PRO A N 1
ATOM 780 C CA . PRO A 1 100 ? 7.214 6.652 -7.078 1.00 95.44 100 PRO A CA 1
ATOM 781 C C . PRO A 1 100 ? 8.203 6.516 -8.235 1.00 95.44 100 PRO A C 1
ATOM 783 O O . PRO A 1 100 ? 7.849 6.532 -9.423 1.00 95.44 100 PRO A O 1
ATOM 786 N N . THR A 1 101 ? 9.463 6.330 -7.868 1.00 95.56 101 THR A N 1
ATOM 787 C CA . THR A 1 101 ? 10.563 6.062 -8.789 1.00 95.56 101 THR A CA 1
ATOM 788 C C . THR A 1 101 ? 10.348 4.741 -9.528 1.00 95.56 101 THR A C 1
ATOM 790 O O . THR A 1 101 ? 9.570 3.876 -9.120 1.00 95.56 101 THR A O 1
ATOM 793 N N . ILE A 1 102 ? 11.070 4.541 -10.636 1.00 95.69 102 ILE A N 1
ATOM 794 C CA . ILE A 1 102 ? 11.033 3.270 -11.383 1.00 95.69 102 ILE A CA 1
ATOM 795 C C . ILE A 1 102 ? 11.390 2.093 -10.466 1.00 95.69 102 ILE A C 1
ATOM 797 O O . ILE A 1 102 ? 10.719 1.066 -10.506 1.00 95.69 102 ILE A O 1
ATOM 801 N N . THR A 1 103 ? 12.383 2.266 -9.596 1.00 96.06 103 THR A N 1
ATOM 802 C CA . THR A 1 103 ? 12.820 1.236 -8.651 1.00 96.06 103 THR A CA 1
ATOM 803 C C . THR A 1 103 ? 11.728 0.880 -7.641 1.00 96.06 103 THR A C 1
ATOM 805 O O . THR A 1 103 ? 11.521 -0.292 -7.337 1.00 96.06 103 THR A O 1
ATOM 808 N N . GLU A 1 104 ? 10.998 1.866 -7.120 1.00 95.00 104 GLU A N 1
ATOM 809 C CA . GLU A 1 104 ? 9.883 1.622 -6.195 1.00 95.00 104 GLU A CA 1
ATOM 810 C C . GLU A 1 104 ? 8.721 0.917 -6.894 1.00 95.00 104 GLU A C 1
ATOM 812 O O . GLU A 1 104 ? 8.195 -0.065 -6.369 1.00 95.00 104 GLU A O 1
ATOM 817 N N . LYS A 1 105 ? 8.393 1.335 -8.122 1.00 97.12 105 LYS A N 1
ATOM 818 C CA . LYS A 1 105 ? 7.393 0.663 -8.964 1.00 97.12 105 LYS A CA 1
ATOM 819 C C . LYS A 1 105 ? 7.768 -0.787 -9.264 1.00 97.12 105 LYS A C 1
ATOM 821 O O . LYS A 1 105 ? 6.908 -1.668 -9.197 1.00 97.12 105 LYS A O 1
ATOM 826 N N . GLN A 1 106 ? 9.043 -1.056 -9.549 1.00 95.50 106 GLN A N 1
ATOM 827 C CA . GLN A 1 106 ? 9.563 -2.409 -9.764 1.00 95.50 106 GLN A CA 1
ATOM 828 C C . GLN A 1 106 ? 9.421 -3.268 -8.507 1.00 95.50 106 GLN A C 1
ATOM 830 O O . GLN A 1 106 ? 8.831 -4.343 -8.580 1.00 95.50 106 GLN A O 1
ATOM 835 N N . ARG A 1 107 ? 9.858 -2.778 -7.340 1.00 95.56 107 ARG A N 1
ATOM 836 C CA . ARG A 1 107 ? 9.715 -3.513 -6.070 1.00 95.56 107 ARG A CA 1
ATOM 837 C C . ARG A 1 107 ? 8.255 -3.801 -5.724 1.00 95.56 107 ARG A C 1
ATOM 839 O O . ARG A 1 107 ? 7.941 -4.899 -5.271 1.00 95.56 107 ARG A O 1
ATOM 846 N N . ALA A 1 108 ? 7.364 -2.839 -5.953 1.00 95.12 108 ALA A N 1
ATOM 847 C CA . ALA A 1 108 ? 5.934 -3.024 -5.742 1.00 95.12 108 ALA A CA 1
ATOM 848 C C . ALA A 1 108 ? 5.356 -4.098 -6.682 1.00 95.12 108 ALA A C 1
ATOM 850 O O . ALA A 1 108 ? 4.649 -5.004 -6.240 1.00 95.12 108 ALA A O 1
ATOM 851 N N . SER A 1 109 ? 5.736 -4.059 -7.961 1.00 94.56 109 SER A N 1
ATOM 852 C CA . SER A 1 109 ? 5.336 -5.062 -8.955 1.00 94.56 109 SER A CA 1
ATOM 853 C C . SER A 1 109 ? 5.851 -6.462 -8.597 1.00 94.56 109 SER A C 1
ATOM 855 O O . SER A 1 109 ? 5.102 -7.436 -8.658 1.00 94.56 109 SER A O 1
ATOM 857 N N . GLU A 1 110 ? 7.103 -6.577 -8.149 1.00 93.44 110 GLU A N 1
ATOM 858 C CA . GLU A 1 110 ? 7.683 -7.836 -7.670 1.00 93.44 110 GLU A CA 1
ATOM 859 C C . GLU A 1 110 ? 6.950 -8.388 -6.443 1.00 93.44 110 GLU A C 1
ATOM 861 O O . GLU A 1 110 ? 6.705 -9.592 -6.362 1.00 93.44 110 GLU A O 1
ATOM 866 N N . ALA A 1 111 ? 6.584 -7.530 -5.485 1.00 92.62 111 ALA A N 1
ATOM 867 C CA . ALA A 1 111 ? 5.832 -7.939 -4.301 1.00 92.62 111 ALA A CA 1
ATOM 868 C C . ALA A 1 111 ? 4.457 -8.523 -4.671 1.00 92.62 111 ALA A C 1
ATOM 870 O O . ALA A 1 111 ? 4.054 -9.542 -4.105 1.00 92.62 111 ALA A O 1
ATOM 871 N N . ILE A 1 112 ? 3.772 -7.933 -5.659 1.00 93.00 112 ILE A N 1
ATOM 872 C CA . ILE A 1 112 ? 2.506 -8.457 -6.193 1.00 93.00 112 ILE A CA 1
ATOM 873 C C . ILE A 1 112 ? 2.733 -9.814 -6.872 1.00 93.00 112 ILE A C 1
ATOM 875 O O . ILE A 1 112 ? 2.042 -10.779 -6.546 1.00 93.00 112 ILE A O 1
ATOM 879 N N . LEU A 1 113 ? 3.728 -9.919 -7.759 1.00 92.81 113 LEU A N 1
ATOM 880 C CA . LEU A 1 113 ? 4.011 -11.140 -8.524 1.00 92.81 113 LEU A CA 1
ATOM 881 C C . LEU A 1 113 ? 4.489 -12.316 -7.661 1.00 92.81 113 LEU A C 1
ATOM 883 O O . LEU A 1 113 ? 4.227 -13.467 -7.999 1.00 92.81 113 LEU A O 1
ATOM 887 N N . LYS A 1 114 ? 5.154 -12.058 -6.528 1.00 89.88 114 LYS A N 1
ATOM 888 C CA . LYS A 1 114 ? 5.505 -13.111 -5.556 1.00 89.88 114 LYS A CA 1
ATOM 889 C C . LYS A 1 114 ? 4.271 -13.786 -4.965 1.00 89.88 114 LYS A C 1
ATOM 891 O O . LYS A 1 114 ? 4.317 -14.973 -4.658 1.00 89.88 114 LYS A O 1
ATOM 896 N N . ARG A 1 115 ? 3.183 -13.034 -4.790 1.00 88.88 115 ARG A N 1
ATOM 897 C CA . ARG A 1 115 ? 1.924 -13.552 -4.246 1.00 88.88 115 ARG A CA 1
ATOM 898 C C . ARG A 1 115 ? 0.993 -14.084 -5.332 1.00 88.88 115 ARG A C 1
ATOM 900 O O . ARG A 1 115 ? 0.306 -15.073 -5.100 1.00 88.88 115 ARG A O 1
ATOM 907 N N . TYR A 1 116 ? 1.003 -13.448 -6.499 1.00 88.31 116 TYR A N 1
ATOM 908 C CA . TYR A 1 116 ? 0.214 -13.814 -7.672 1.00 88.31 116 TYR A CA 1
ATOM 909 C C . TYR A 1 116 ? 1.151 -14.089 -8.854 1.00 88.31 116 TYR A C 1
ATOM 911 O O . TYR A 1 116 ? 1.361 -13.213 -9.697 1.00 88.31 116 TYR A O 1
ATOM 919 N N . PRO A 1 117 ? 1.773 -15.281 -8.898 1.00 87.81 117 PRO A N 1
ATOM 920 C CA . PRO A 1 117 ? 2.703 -15.625 -9.959 1.00 87.81 117 PRO A CA 1
ATOM 921 C C . PRO A 1 117 ? 1.991 -15.710 -11.309 1.00 87.81 117 PRO A C 1
ATOM 923 O O . PRO A 1 117 ? 0.836 -16.120 -11.405 1.00 87.81 117 PRO A O 1
ATOM 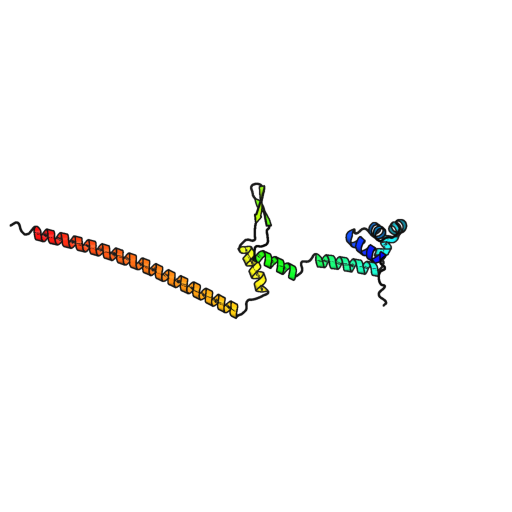926 N N . LEU A 1 118 ? 2.723 -15.354 -12.363 1.00 89.00 118 LEU A N 1
ATOM 927 C CA . LEU A 1 118 ? 2.252 -15.445 -13.744 1.00 89.00 118 LEU A CA 1
ATOM 928 C C . LEU A 1 118 ? 1.866 -16.880 -14.118 1.00 89.00 118 LEU A C 1
ATOM 930 O O . LEU A 1 118 ? 2.481 -17.844 -13.638 1.00 89.00 118 LEU A O 1
ATOM 934 N N . SER A 1 119 ? 0.908 -17.012 -15.037 1.00 90.75 119 SER A N 1
ATOM 935 C CA . SER A 1 119 ? 0.585 -18.309 -15.625 1.00 90.75 119 SER A CA 1
ATOM 936 C C . SER A 1 119 ? 1.746 -18.816 -16.485 1.00 90.75 119 SER A C 1
ATOM 938 O O . SER A 1 119 ? 2.599 -18.050 -16.942 1.00 90.75 119 SER A O 1
ATOM 940 N N . ASP A 1 120 ? 1.799 -20.123 -16.733 1.00 90.31 120 ASP A N 1
ATOM 941 C CA . ASP A 1 120 ? 2.853 -20.689 -17.581 1.00 90.31 120 ASP A CA 1
ATOM 942 C C . ASP A 1 120 ? 2.739 -20.229 -19.037 1.00 90.31 120 ASP A C 1
ATOM 944 O O . ASP A 1 120 ? 3.755 -20.079 -19.716 1.00 90.31 120 ASP A O 1
ATOM 948 N N . MET A 1 121 ? 1.521 -19.912 -19.488 1.00 90.38 121 MET A N 1
ATOM 949 C CA . MET A 1 121 ? 1.289 -19.301 -20.793 1.00 90.38 121 MET A CA 1
ATOM 950 C C . MET A 1 121 ? 1.879 -17.888 -20.857 1.00 90.38 121 MET A C 1
ATOM 952 O O . MET A 1 121 ? 2.619 -17.596 -21.794 1.00 90.38 121 MET A O 1
ATOM 956 N N . ASP A 1 122 ? 1.634 -17.047 -19.847 1.00 90.56 122 ASP A N 1
ATOM 957 C CA . ASP A 1 122 ? 2.199 -15.689 -19.787 1.00 90.56 122 ASP A CA 1
ATOM 958 C C . ASP A 1 122 ? 3.729 -15.740 -19.760 1.00 90.56 122 ASP A C 1
ATOM 960 O O . ASP A 1 122 ? 4.403 -15.035 -20.510 1.00 90.56 122 ASP A O 1
ATOM 964 N N . LYS A 1 123 ? 4.304 -16.639 -18.950 1.00 90.88 123 LYS A N 1
ATOM 965 C CA . LYS A 1 123 ? 5.759 -16.852 -18.908 1.00 90.88 123 LYS A CA 1
ATOM 966 C C . LYS A 1 123 ? 6.306 -17.280 -20.268 1.00 90.88 123 LYS A C 1
ATOM 968 O O . LYS A 1 123 ? 7.367 -16.802 -20.670 1.00 90.88 123 LYS A O 1
ATOM 973 N N . ALA A 1 124 ? 5.620 -18.183 -20.970 1.00 91.31 124 ALA A N 1
ATOM 974 C CA . ALA A 1 124 ? 6.034 -18.645 -22.291 1.00 91.31 124 ALA A CA 1
ATOM 975 C C . ALA A 1 124 ? 5.974 -17.515 -23.330 1.00 91.31 124 ALA A C 1
ATOM 977 O O . ALA A 1 124 ? 6.912 -17.360 -24.112 1.00 91.31 124 ALA A O 1
ATOM 978 N N . GLN A 1 125 ? 4.924 -16.692 -23.301 1.00 92.94 125 GLN A N 1
ATOM 979 C CA . GLN A 1 125 ? 4.795 -15.521 -24.170 1.00 92.94 125 GLN A CA 1
ATOM 980 C C . GLN A 1 125 ? 5.887 -14.483 -23.890 1.00 92.94 125 GLN A C 1
ATOM 982 O O . GLN A 1 125 ? 6.518 -14.006 -24.830 1.00 92.94 125 GLN A O 1
ATOM 987 N N . ILE A 1 126 ? 6.181 -14.196 -22.618 1.00 91.75 126 ILE A N 1
ATOM 988 C CA . ILE A 1 126 ? 7.271 -13.289 -22.229 1.00 91.75 126 ILE A CA 1
ATOM 989 C C . ILE A 1 126 ? 8.620 -13.825 -22.719 1.00 91.75 126 ILE A C 1
ATOM 991 O O . ILE A 1 126 ? 9.384 -13.080 -23.328 1.00 91.75 126 ILE A O 1
ATOM 995 N N . LYS A 1 127 ? 8.908 -15.118 -22.519 1.00 92.88 127 LYS A N 1
ATOM 996 C CA . LYS A 1 127 ? 10.141 -15.744 -23.028 1.00 92.88 127 LYS A CA 1
ATOM 997 C C . LYS A 1 127 ? 10.242 -15.661 -24.548 1.00 92.88 127 LYS A C 1
ATOM 999 O O . LYS A 1 127 ? 11.316 -15.374 -25.069 1.00 92.88 127 LYS A O 1
ATOM 1004 N N . LYS A 1 128 ? 9.137 -15.901 -25.257 1.00 94.88 128 LYS A N 1
ATOM 1005 C CA . LYS A 1 128 ? 9.079 -15.780 -26.715 1.00 94.88 128 LYS A CA 1
ATOM 1006 C C . LYS A 1 128 ? 9.376 -14.345 -27.157 1.00 94.88 128 LYS A C 1
ATOM 1008 O O . LYS A 1 128 ? 10.256 -14.156 -27.987 1.00 94.88 128 LYS A O 1
ATOM 1013 N N . ALA A 1 129 ? 8.726 -13.353 -26.551 1.00 94.38 129 ALA A N 1
ATOM 1014 C CA . ALA A 1 129 ? 8.962 -11.942 -26.851 1.00 94.38 129 ALA A CA 1
ATOM 1015 C C . ALA A 1 129 ? 10.417 -11.524 -26.566 1.00 94.38 129 ALA A C 1
ATOM 1017 O O . ALA A 1 129 ? 11.023 -10.804 -27.354 1.00 94.38 129 ALA A O 1
ATOM 1018 N N . GLN A 1 130 ? 11.012 -12.020 -25.476 1.00 92.75 130 GLN A N 1
ATOM 1019 C CA . GLN A 1 130 ? 12.430 -11.802 -25.172 1.00 92.75 130 GLN A CA 1
ATOM 1020 C C . GLN A 1 130 ? 13.346 -12.429 -26.229 1.00 92.75 130 GLN A C 1
ATOM 1022 O O . GLN A 1 130 ? 14.280 -11.777 -26.688 1.00 92.75 130 GLN A O 1
ATOM 1027 N N . ALA A 1 131 ? 13.077 -13.668 -26.647 1.00 94.12 131 ALA A N 1
ATOM 1028 C CA . ALA A 1 131 ? 13.854 -14.336 -27.688 1.00 94.12 131 ALA A CA 1
ATOM 1029 C C . ALA A 1 131 ? 13.744 -13.613 -29.041 1.00 94.12 131 ALA A C 1
ATOM 1031 O O . ALA A 1 131 ? 14.749 -13.446 -29.730 1.00 94.12 131 ALA A O 1
ATOM 1032 N N . GLU A 1 132 ? 12.550 -13.140 -29.400 1.00 94.19 132 GLU A N 1
ATOM 1033 C CA . GLU A 1 132 ? 12.315 -12.343 -30.608 1.00 94.19 132 GLU A CA 1
ATOM 1034 C C . GLU A 1 132 ? 13.052 -11.000 -30.554 1.00 94.19 132 GLU A C 1
ATOM 1036 O O . GLU A 1 132 ? 13.711 -10.632 -31.525 1.00 94.19 132 GLU A O 1
ATOM 1041 N N . ALA A 1 133 ? 13.031 -10.308 -29.411 1.00 94.00 133 ALA A N 1
ATOM 1042 C CA . ALA A 1 133 ? 13.780 -9.069 -29.219 1.00 94.00 133 ALA A CA 1
ATOM 1043 C C . ALA A 1 133 ? 15.299 -9.286 -29.337 1.00 94.00 133 ALA A C 1
ATOM 1045 O O . ALA A 1 133 ? 15.979 -8.504 -29.999 1.00 94.00 133 ALA A O 1
ATOM 1046 N N . ILE A 1 134 ? 15.832 -10.365 -28.751 1.00 95.31 134 ILE A N 1
ATOM 1047 C CA . ILE A 1 134 ? 17.255 -10.725 -28.858 1.00 95.31 134 ILE A CA 1
ATOM 1048 C C . ILE A 1 134 ? 17.621 -11.045 -30.308 1.00 95.31 134 ILE A C 1
ATOM 1050 O O . ILE A 1 134 ? 18.635 -10.560 -30.807 1.00 95.31 134 ILE A O 1
ATOM 1054 N N . LYS A 1 135 ? 16.789 -11.829 -31.004 1.00 95.19 135 LYS A N 1
ATOM 1055 C CA . LYS A 1 135 ? 16.993 -12.145 -32.420 1.00 95.19 135 LYS A CA 1
ATOM 1056 C C . LYS A 1 135 ? 17.018 -10.870 -33.267 1.00 95.19 135 LYS A C 1
ATOM 1058 O O . LYS A 1 135 ? 17.955 -10.685 -34.034 1.00 95.19 135 LYS A O 1
ATOM 1063 N N . ALA A 1 136 ? 16.053 -9.972 -33.076 1.00 95.62 136 ALA A N 1
ATOM 1064 C CA . ALA A 1 136 ? 15.995 -8.700 -33.792 1.00 95.62 136 ALA A CA 1
ATOM 1065 C C . ALA A 1 136 ? 17.220 -7.813 -33.502 1.00 95.62 136 ALA A C 1
ATOM 1067 O O . ALA A 1 136 ? 17.765 -7.192 -34.412 1.00 95.62 136 ALA A O 1
ATOM 1068 N N . GLN A 1 137 ? 17.698 -7.780 -32.253 1.00 93.44 137 GLN A N 1
ATOM 1069 C CA . GLN A 1 137 ? 18.926 -7.065 -31.896 1.00 93.44 137 GLN A CA 1
ATOM 1070 C C . GLN A 1 137 ? 20.164 -7.671 -32.567 1.00 93.44 137 GLN A C 1
ATOM 1072 O O . GLN A 1 137 ? 20.997 -6.925 -33.079 1.00 93.44 137 GLN A O 1
ATOM 1077 N N . ALA A 1 138 ? 20.282 -8.999 -32.598 1.00 94.81 138 ALA A N 1
ATOM 1078 C CA . ALA A 1 138 ? 21.386 -9.684 -33.265 1.00 94.81 138 ALA A CA 1
ATOM 1079 C C . ALA A 1 138 ? 21.365 -9.438 -34.782 1.00 94.81 138 ALA A C 1
ATOM 1081 O O . ALA A 1 138 ? 22.393 -9.103 -35.364 1.00 94.81 138 ALA A O 1
ATOM 1082 N N . GLU A 1 139 ? 20.194 -9.524 -35.414 1.00 94.06 139 GLU A N 1
ATOM 1083 C CA . GLU A 1 139 ? 20.017 -9.207 -36.835 1.00 94.06 139 GLU A CA 1
ATOM 1084 C C . GLU A 1 139 ? 20.381 -7.747 -37.138 1.00 94.06 139 GLU A C 1
ATOM 1086 O O . GLU A 1 139 ? 21.114 -7.486 -38.092 1.00 94.06 139 GLU A O 1
ATOM 1091 N N . ALA A 1 140 ? 19.964 -6.797 -36.295 1.00 93.25 140 ALA A N 1
ATOM 1092 C CA . ALA A 1 140 ? 20.336 -5.390 -36.435 1.00 93.25 140 ALA A CA 1
ATOM 1093 C C . ALA A 1 140 ? 21.851 -5.161 -36.283 1.00 93.25 140 ALA A C 1
ATOM 1095 O O . ALA A 1 140 ? 22.436 -4.371 -37.026 1.00 93.25 140 ALA A O 1
ATOM 1096 N N . GLN A 1 141 ? 22.509 -5.864 -35.355 1.00 93.88 141 GLN A N 1
ATOM 1097 C CA . GLN A 1 141 ? 23.965 -5.804 -35.193 1.00 93.88 141 GLN A CA 1
ATOM 1098 C C . GLN A 1 141 ? 24.700 -6.388 -36.403 1.00 93.88 141 GLN A C 1
ATOM 1100 O O . GLN A 1 141 ? 25.666 -5.787 -36.870 1.00 93.88 141 GLN A O 1
ATOM 1105 N N . VAL A 1 142 ? 24.227 -7.514 -36.946 1.00 93.56 142 VAL A N 1
ATOM 1106 C CA . VAL A 1 142 ? 24.787 -8.116 -38.165 1.00 93.56 142 VAL A CA 1
ATOM 1107 C C . VAL A 1 142 ? 24.613 -7.179 -39.357 1.00 93.56 142 VAL A C 1
ATOM 1109 O O . VAL A 1 142 ? 25.579 -6.944 -40.078 1.00 93.56 142 VAL A O 1
ATOM 1112 N N . ALA A 1 143 ? 23.430 -6.588 -39.537 1.00 92.94 143 ALA A N 1
ATOM 1113 C CA . ALA A 1 143 ? 23.179 -5.624 -40.606 1.00 92.94 143 ALA A CA 1
ATOM 1114 C C . ALA A 1 143 ? 24.099 -4.397 -40.495 1.00 92.94 143 ALA A C 1
ATOM 1116 O O . ALA A 1 143 ? 24.668 -3.954 -41.494 1.00 92.94 143 ALA A O 1
ATOM 1117 N N . LYS A 1 144 ? 24.313 -3.884 -39.275 1.00 92.38 144 LYS A N 1
ATOM 1118 C CA . LYS A 1 144 ? 25.248 -2.780 -39.027 1.00 92.38 144 LYS A CA 1
ATOM 1119 C C . LYS A 1 144 ? 26.691 -3.166 -39.376 1.00 92.38 144 LYS A C 1
ATOM 1121 O O . LYS A 1 144 ? 27.354 -2.428 -40.099 1.00 92.38 144 LYS A O 1
ATOM 1126 N N . ALA A 1 145 ? 27.156 -4.332 -38.930 1.00 90.81 145 ALA A N 1
ATOM 1127 C CA . ALA A 1 145 ? 28.503 -4.816 -39.231 1.00 90.81 145 ALA A CA 1
ATOM 1128 C C . ALA A 1 145 ? 28.713 -5.062 -40.737 1.00 90.81 145 ALA A C 1
ATOM 1130 O O . ALA A 1 145 ? 29.769 -4.740 -41.280 1.00 90.81 145 ALA A O 1
ATOM 1131 N N . GLN A 1 146 ? 27.701 -5.588 -41.435 1.00 90.44 146 GLN A N 1
ATOM 1132 C CA . GLN A 1 146 ? 27.737 -5.768 -42.889 1.00 90.44 146 GLN A CA 1
ATOM 1133 C C . GLN A 1 146 ? 27.820 -4.425 -43.625 1.00 90.44 146 GLN A C 1
ATOM 1135 O O . GLN A 1 146 ? 28.610 -4.299 -44.560 1.00 90.44 146 GLN A O 1
ATOM 1140 N N . ALA A 1 147 ? 27.064 -3.412 -43.190 1.00 87.75 147 ALA A N 1
ATOM 1141 C CA . ALA A 1 147 ? 27.131 -2.068 -43.763 1.00 87.75 147 ALA A CA 1
ATOM 1142 C C . ALA A 1 147 ? 28.520 -1.427 -43.575 1.00 87.75 147 ALA A C 1
ATOM 1144 O O . ALA A 1 147 ? 29.069 -0.850 -44.514 1.00 87.75 147 ALA A O 1
ATOM 1145 N N . GLU A 1 148 ? 29.129 -1.581 -42.396 1.00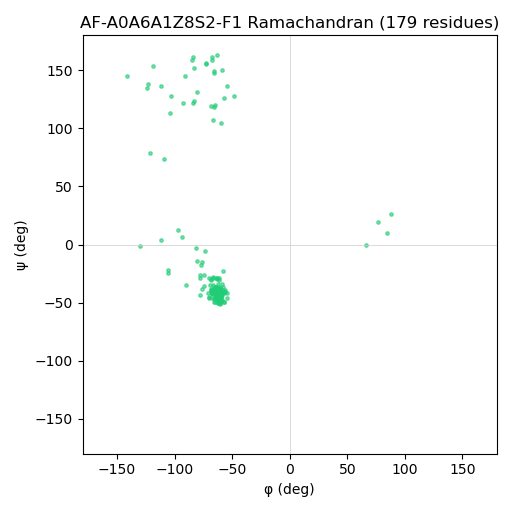 87.69 148 GLU A N 1
ATOM 1146 C CA . GLU A 1 148 ? 30.487 -1.091 -42.114 1.00 87.69 148 GLU A CA 1
ATOM 1147 C C . GLU A 1 148 ? 31.554 -1.797 -42.975 1.00 87.69 148 GLU A C 1
ATOM 1149 O O . GLU A 1 148 ? 32.465 -1.146 -43.499 1.00 87.69 148 GLU A O 1
ATOM 1154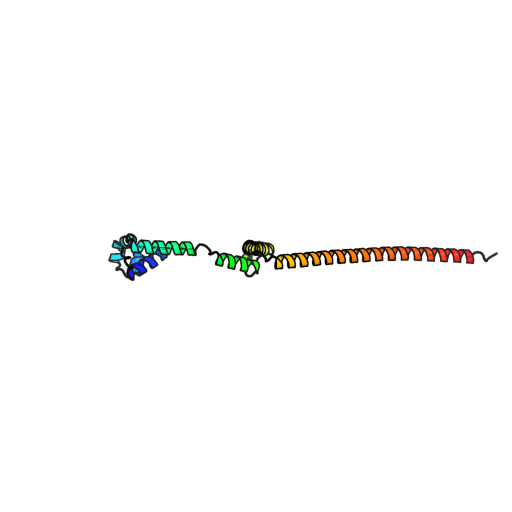 N N . GLN A 1 149 ? 31.424 -3.113 -43.189 1.00 83.50 149 GLN A N 1
ATOM 1155 C CA . GLN A 1 149 ? 32.310 -3.862 -44.089 1.00 83.50 149 GLN A CA 1
ATOM 1156 C C . GLN A 1 149 ? 32.146 -3.452 -45.559 1.00 83.50 149 GLN A C 1
ATOM 1158 O O . GLN A 1 149 ? 33.141 -3.296 -46.267 1.00 83.50 149 GLN A O 1
ATOM 1163 N N . LEU A 1 150 ? 30.911 -3.232 -46.022 1.00 81.69 150 LEU A N 1
ATOM 1164 C CA . LEU A 1 150 ? 30.631 -2.725 -47.370 1.00 81.69 150 LEU A CA 1
ATOM 1165 C C . LEU A 1 150 ? 31.289 -1.361 -47.606 1.00 81.69 150 LEU A C 1
ATOM 1167 O O . LEU A 1 150 ? 31.918 -1.168 -48.646 1.00 81.69 150 LEU A O 1
ATOM 1171 N N . HIS A 1 151 ? 31.217 -0.451 -46.630 1.00 75.44 151 HIS A N 1
ATOM 1172 C CA . HIS A 1 151 ? 31.903 0.841 -46.699 1.00 75.44 151 HIS A CA 1
ATOM 1173 C C . HIS A 1 151 ? 33.423 0.687 -46.817 1.00 75.44 151 HIS A C 1
ATOM 1175 O O . HIS A 1 151 ? 34.034 1.270 -47.709 1.00 75.44 151 HIS A O 1
ATOM 1181 N N . THR A 1 152 ? 34.041 -0.167 -45.998 1.00 84.00 152 THR A N 1
ATOM 1182 C CA . THR A 1 152 ? 35.499 -0.378 -46.063 1.00 84.00 152 THR A CA 1
ATOM 1183 C C . THR A 1 152 ? 35.953 -1.039 -47.365 1.00 84.00 152 THR A C 1
ATOM 1185 O O . THR A 1 152 ? 37.036 -0.733 -47.868 1.00 84.00 152 THR A O 1
ATOM 1188 N N . VAL A 1 153 ? 35.154 -1.948 -47.932 1.00 82.12 153 VAL A N 1
ATOM 1189 C CA . VAL A 1 153 ? 35.437 -2.543 -49.249 1.00 82.12 153 VAL A CA 1
ATOM 1190 C C . VAL A 1 153 ? 35.283 -1.506 -50.362 1.00 82.12 153 VAL A C 1
ATOM 1192 O O . VAL A 1 153 ? 36.121 -1.471 -51.267 1.00 82.12 153 VAL A O 1
ATOM 1195 N N . ALA A 1 154 ? 34.267 -0.643 -50.292 1.00 81.00 154 ALA A N 1
ATOM 1196 C CA . ALA A 1 154 ? 34.067 0.440 -51.251 1.00 81.00 154 ALA A CA 1
ATOM 1197 C C . ALA A 1 154 ? 35.241 1.434 -51.234 1.00 81.00 154 ALA A C 1
ATOM 1199 O O . ALA A 1 154 ? 35.787 1.742 -52.294 1.00 81.00 154 ALA A O 1
ATOM 1200 N N . ASP A 1 155 ? 35.699 1.844 -50.048 1.00 84.81 155 ASP A N 1
ATOM 1201 C CA . ASP A 1 155 ? 36.833 2.762 -49.892 1.00 84.81 155 ASP A CA 1
ATOM 1202 C C . ASP A 1 155 ? 38.130 2.161 -50.453 1.00 84.81 155 ASP A C 1
ATOM 1204 O O . ASP A 1 155 ? 38.827 2.795 -51.247 1.00 84.81 155 ASP A O 1
ATOM 1208 N N . LYS A 1 156 ? 38.419 0.891 -50.133 1.00 84.81 156 LYS A N 1
ATOM 1209 C CA . LYS A 1 156 ? 39.592 0.179 -50.674 1.00 84.81 156 LYS A CA 1
ATOM 1210 C C . LYS A 1 156 ? 39.526 -0.009 -52.189 1.00 84.81 156 LYS A C 1
ATOM 1212 O O . LYS A 1 156 ? 40.556 0.035 -52.860 1.00 84.81 156 LYS A O 1
ATOM 1217 N N . THR A 1 157 ? 38.336 -0.258 -52.735 1.00 81.88 157 THR A N 1
ATOM 1218 C CA . THR A 1 157 ? 38.140 -0.402 -54.186 1.00 81.88 157 THR A CA 1
ATOM 1219 C C . THR A 1 157 ? 38.373 0.927 -54.895 1.00 81.88 157 THR A C 1
ATOM 1221 O O . THR A 1 157 ? 39.076 0.959 -55.903 1.00 81.88 157 THR A O 1
ATOM 1224 N N . ARG A 1 158 ? 37.860 2.028 -54.334 1.00 87.44 158 ARG A N 1
ATOM 1225 C CA . ARG A 1 158 ? 38.084 3.380 -54.850 1.00 87.44 158 ARG A CA 1
ATOM 1226 C C . ARG A 1 158 ? 39.569 3.738 -54.864 1.00 87.44 158 ARG A C 1
ATOM 1228 O O . ARG A 1 158 ? 40.082 4.130 -55.904 1.00 87.44 158 ARG A O 1
ATOM 1235 N N . GLU A 1 159 ? 40.274 3.493 -53.760 1.00 85.75 159 GLU A N 1
ATOM 1236 C CA . GLU A 1 159 ? 41.715 3.760 -53.662 1.00 85.75 159 GLU A CA 1
ATOM 1237 C C . GLU A 1 159 ? 42.531 2.959 -54.697 1.00 85.75 159 GLU A C 1
ATOM 1239 O O . GLU A 1 159 ? 43.493 3.467 -55.276 1.00 85.75 159 GLU A O 1
ATOM 1244 N N . LYS A 1 160 ? 42.141 1.704 -54.968 1.00 85.00 160 LYS A N 1
ATOM 1245 C CA . LYS A 1 160 ? 42.764 0.893 -56.026 1.00 85.00 160 LYS A CA 1
ATOM 1246 C C . LYS A 1 160 ? 42.484 1.436 -57.428 1.00 85.00 160 LYS A C 1
ATOM 1248 O O . LYS A 1 160 ? 43.404 1.437 -58.239 1.00 85.00 160 LYS A O 1
ATOM 1253 N N . MET A 1 161 ? 41.262 1.889 -57.717 1.00 80.44 161 MET A N 1
ATOM 1254 C CA . MET A 1 161 ? 40.932 2.472 -59.025 1.00 80.44 161 MET A CA 1
ATOM 1255 C C . MET A 1 161 ? 41.676 3.789 -59.272 1.00 80.44 161 MET A C 1
ATOM 1257 O O . MET A 1 161 ? 42.195 3.990 -60.367 1.00 80.44 161 MET A O 1
ATOM 1261 N N . ASP A 1 162 ? 41.803 4.641 -58.251 1.00 86.88 162 ASP A N 1
ATOM 1262 C CA . ASP A 1 162 ? 42.562 5.893 -58.350 1.00 86.88 162 ASP A CA 1
ATOM 1263 C C . ASP A 1 162 ? 44.049 5.623 -58.646 1.00 86.88 162 ASP A C 1
ATOM 1265 O O . ASP A 1 162 ? 44.656 6.280 -59.497 1.00 86.88 162 ASP A O 1
ATOM 1269 N N . LYS A 1 163 ? 44.637 4.601 -58.005 1.00 86.00 163 LYS A N 1
ATOM 1270 C CA . LYS A 1 163 ? 46.012 4.152 -58.284 1.00 86.00 163 LYS A CA 1
ATOM 1271 C C . LYS A 1 163 ? 46.178 3.648 -59.719 1.00 86.00 163 LYS A C 1
ATOM 1273 O O . LYS A 1 163 ? 47.131 4.056 -60.378 1.00 86.00 163 LYS A O 1
ATOM 1278 N N . LEU A 1 164 ? 45.241 2.828 -60.203 1.00 82.38 164 LEU A N 1
ATOM 1279 C CA . LEU A 1 164 ? 45.271 2.278 -61.561 1.00 82.38 164 LEU A CA 1
ATOM 1280 C C . LEU A 1 164 ? 45.196 3.389 -62.620 1.00 82.38 164 LEU A C 1
ATOM 1282 O O . LEU A 1 164 ? 46.030 3.442 -63.516 1.00 82.38 164 LEU A O 1
ATOM 1286 N N . SER A 1 165 ? 44.269 4.334 -62.449 1.00 80.94 165 SER A N 1
ATOM 1287 C CA . SER A 1 165 ? 44.123 5.506 -63.323 1.00 80.94 165 SER A CA 1
ATOM 1288 C C . SER A 1 165 ? 45.395 6.364 -63.350 1.00 80.94 165 SER A C 1
ATOM 1290 O O . SER A 1 165 ? 45.857 6.809 -64.403 1.00 80.94 165 SER A O 1
ATOM 1292 N N . THR A 1 166 ? 46.037 6.541 -62.192 1.00 82.25 166 THR A N 1
ATOM 1293 C CA . THR A 1 166 ? 47.306 7.278 -62.101 1.00 82.25 166 THR A CA 1
ATOM 1294 C C . THR A 1 166 ? 48.444 6.557 -62.837 1.00 82.25 166 THR A C 1
ATOM 1296 O O . THR A 1 166 ? 49.291 7.204 -63.459 1.00 82.25 166 THR A O 1
ATOM 1299 N N . GLU A 1 167 ? 48.490 5.224 -62.777 1.00 82.75 167 GLU A N 1
ATOM 1300 C CA . GLU A 1 167 ? 49.449 4.405 -63.529 1.00 82.75 167 GLU A CA 1
ATOM 1301 C C . GLU A 1 167 ? 49.198 4.445 -65.040 1.00 82.75 167 GLU A C 1
ATOM 1303 O O . GLU A 1 167 ? 50.148 4.603 -65.809 1.00 82.75 167 GLU A O 1
ATOM 1308 N N . GLU A 1 168 ? 47.940 4.377 -65.472 1.00 80.44 168 GLU A N 1
ATOM 1309 C CA . GLU A 1 168 ? 47.552 4.494 -66.882 1.00 80.44 168 GLU A CA 1
ATOM 1310 C C . GLU A 1 168 ? 47.960 5.852 -67.469 1.00 80.44 168 GLU A C 1
ATOM 1312 O O . GLU A 1 168 ? 48.572 5.906 -68.539 1.00 80.44 168 GLU A O 1
ATOM 1317 N N . LEU A 1 169 ? 47.730 6.948 -66.735 1.00 75.81 169 LEU A N 1
ATOM 1318 C CA . LEU A 1 169 ? 48.179 8.288 -67.129 1.00 75.81 169 LEU A CA 1
ATOM 1319 C C . LEU A 1 169 ? 49.710 8.383 -67.239 1.00 75.81 169 LEU A C 1
ATOM 1321 O O . LEU A 1 169 ? 50.219 9.001 -68.176 1.00 75.81 169 LEU A O 1
ATOM 1325 N N . ARG A 1 170 ? 50.466 7.744 -66.332 1.00 79.69 170 ARG A N 1
ATOM 1326 C CA . ARG A 1 170 ? 51.938 7.688 -66.439 1.00 79.69 170 ARG A CA 1
ATOM 1327 C C . ARG A 1 170 ? 52.402 6.899 -67.658 1.00 79.69 170 ARG A C 1
ATOM 1329 O O . ARG A 1 170 ? 53.371 7.304 -68.296 1.00 79.69 170 ARG A O 1
ATOM 1336 N N . ASN A 1 171 ? 51.751 5.782 -67.967 1.00 79.69 171 ASN A N 1
ATOM 1337 C CA . ASN A 1 171 ? 52.115 4.955 -69.116 1.00 79.69 171 ASN A CA 1
ATOM 1338 C C . ASN A 1 171 ? 51.812 5.663 -70.444 1.00 79.69 171 ASN A C 1
ATOM 1340 O O . ASN A 1 171 ? 52.643 5.624 -71.348 1.00 79.69 171 ASN A O 1
ATOM 1344 N N . LEU A 1 172 ? 50.693 6.387 -70.543 1.00 73.38 172 LEU A N 1
ATOM 1345 C CA . LEU A 1 172 ? 50.382 7.225 -71.708 1.00 73.38 172 LEU A CA 1
ATOM 1346 C C . LEU A 1 172 ? 51.384 8.373 -71.889 1.00 73.38 172 LEU A C 1
ATOM 1348 O O . LEU A 1 172 ? 51.812 8.637 -73.010 1.00 73.38 172 LEU A O 1
ATOM 1352 N N . ALA A 1 173 ? 51.803 9.022 -70.798 1.00 73.62 173 ALA A N 1
ATOM 1353 C CA . ALA A 1 173 ? 52.817 10.075 -70.852 1.00 73.62 173 ALA A CA 1
ATOM 1354 C C . ALA A 1 173 ? 54.179 9.554 -71.345 1.00 73.62 173 ALA A C 1
ATOM 1356 O O . ALA A 1 173 ? 54.854 10.236 -72.112 1.00 73.62 173 ALA A O 1
ATOM 1357 N N . LYS A 1 174 ? 54.565 8.330 -70.958 1.00 75.31 174 LYS A N 1
ATOM 1358 C CA . LYS A 1 174 ? 55.777 7.674 -71.476 1.00 75.31 174 LYS A CA 1
ATOM 1359 C C . LYS A 1 174 ? 55.680 7.380 -72.973 1.00 75.31 174 LYS A C 1
ATOM 1361 O O . LYS A 1 174 ? 56.628 7.658 -73.690 1.00 75.31 174 LYS A O 1
ATOM 1366 N N . LEU A 1 175 ? 54.529 6.895 -73.438 1.00 70.12 175 LEU A N 1
ATOM 1367 C CA . LEU A 1 175 ? 54.299 6.585 -74.853 1.00 70.12 175 LEU A CA 1
ATOM 1368 C C . LEU A 1 175 ? 54.248 7.845 -75.741 1.00 70.12 175 LEU A C 1
ATOM 1370 O O . LEU A 1 175 ? 54.593 7.794 -76.917 1.00 70.12 175 LEU A O 1
ATOM 1374 N N . ALA A 1 176 ? 53.812 8.982 -75.189 1.00 65.50 176 ALA A N 1
ATOM 1375 C CA . ALA A 1 176 ? 53.799 10.268 -75.886 1.00 65.50 176 ALA A CA 1
ATOM 1376 C C . ALA A 1 176 ? 55.188 10.931 -75.959 1.00 65.50 176 ALA A C 1
ATOM 1378 O O . ALA A 1 176 ? 55.455 11.650 -76.915 1.00 65.50 176 ALA A O 1
ATOM 1379 N N . GLY A 1 177 ? 56.067 10.678 -74.982 1.00 61.81 177 GLY A N 1
ATOM 1380 C CA . GLY A 1 177 ? 57.443 11.193 -74.951 1.00 61.81 177 GLY A CA 1
ATOM 1381 C C . GLY A 1 177 ? 58.451 10.406 -75.798 1.00 61.81 177 GLY A C 1
ATOM 1382 O O . GLY A 1 177 ? 59.606 10.799 -75.871 1.00 61.81 177 GLY A O 1
ATOM 1383 N N . GLU A 1 178 ? 58.029 9.309 -76.429 1.00 55.75 178 GLU A N 1
ATOM 1384 C CA . GLU A 1 178 ? 58.871 8.427 -77.257 1.00 55.75 178 GLU A CA 1
ATOM 1385 C C . GLU A 1 178 ? 58.758 8.736 -78.767 1.00 55.75 178 GLU A C 1
ATOM 1387 O O . GLU A 1 178 ? 59.168 7.931 -79.599 1.00 55.75 178 GLU A O 1
ATOM 1392 N N . LYS A 1 179 ? 58.157 9.877 -79.143 1.00 51.56 179 LYS A N 1
ATOM 1393 C CA . LYS A 1 179 ? 57.879 10.248 -80.545 1.00 51.56 179 LYS A CA 1
ATOM 1394 C C . LYS A 1 179 ? 58.672 11.436 -81.096 1.00 51.56 179 LYS A C 1
ATOM 1396 O O . LYS A 1 179 ? 58.439 11.799 -82.245 1.00 51.56 179 LYS A O 1
ATOM 1401 N N . ASP A 1 180 ? 59.593 11.992 -80.317 1.00 50.75 180 ASP A N 1
ATOM 1402 C CA . ASP A 1 180 ? 60.484 13.073 -80.746 1.00 50.75 180 ASP A CA 1
ATOM 1403 C C . ASP A 1 180 ? 61.924 12.542 -80.883 1.00 50.75 180 ASP A C 1
ATOM 1405 O O . ASP A 1 180 ? 62.773 12.825 -80.041 1.00 50.75 180 ASP A O 1
ATOM 1409 N N . ASP A 1 181 ? 62.172 11.756 -81.936 1.00 47.66 181 ASP A N 1
ATOM 1410 C CA . ASP A 1 181 ? 63.503 11.484 -82.511 1.00 47.66 181 ASP A CA 1
ATOM 1411 C C . ASP A 1 181 ? 63.498 11.877 -83.999 1.00 47.66 181 ASP A C 1
ATOM 1413 O O . ASP A 1 181 ? 62.563 11.451 -84.725 1.00 47.66 181 ASP A O 1
#

InterPro domains:
  IPR005335 Terminase small subunit [PF03592] (6-129)
  IPR038713 Terminase small subunit, N-terminal DNA-binding domain, HTH motif superfamily [G3DSA:1.10.10.1400] (1-67)
  IPR052404 SPP1-like small terminase [PTHR41328] (5-91)

Radius of gyration: 43.03 Å; Cα contacts (8 Å, |Δi|>4): 120; chains: 1; bounding box: 92×46×126 Å

Secondary structure (DSSP, 8-state):
----PPPHHHHHHHHHHHHH--HHHHHHHTT--HHHHHHHHHHHHH-HHHHHHHHHHHHHHHHHHSPPHHHHHHHHHHHHHT---EEEE-TTS-EEEEPPPHHHHHHHHHHHHHHSPPPHHHHHHHHHHHHHHHHHHHHHHHHHHHHHHHHHHHHHHHHHHHHHHHHHHHHHHHHHTT---

pLDDT: mean 88.16, std 10.41, range [39.06, 97.12]

Mean predicted aligned error: 14.31 Å

Organism: NCBI:txid47770